Protein AF-A0A1X6NCF4-F1 (afdb_monomer_lite)

InterPro domains:
  IPR036375 Hemopexin-like domain superfamily [G3DSA:2.110.10.10] (1-206)
  IPR036375 Hemopexin-like domain superfamily [SSF50923] (6-138)

Structure (mmCIF, N/CA/C/O backbone):
data_AF-A0A1X6NCF4-F1
#
_entry.id   AF-A0A1X6NCF4-F1
#
loop_
_atom_site.group_PDB
_atom_site.id
_atom_site.type_symbol
_atom_site.label_atom_id
_atom_site.label_alt_id
_atom_site.label_comp_id
_atom_site.label_asym_id
_atom_site.label_entity_id
_atom_site.label_seq_id
_atom_site.pdbx_PDB_ins_code
_atom_site.Cartn_x
_atom_site.Cartn_y
_atom_site.Cartn_z
_atom_site.occupancy
_atom_site.B_iso_or_equiv
_atom_site.auth_seq_id
_atom_site.auth_comp_id
_atom_site.auth_asym_id
_atom_site.auth_atom_id
_atom_site.pdbx_PDB_model_num
ATOM 1 N N . ASN A 1 1 ? 11.170 27.710 -8.767 1.00 37.75 1 ASN A N 1
ATOM 2 C CA . ASN A 1 1 ? 9.858 27.687 -9.439 1.00 37.75 1 ASN A CA 1
ATOM 3 C C . ASN A 1 1 ? 9.809 26.417 -10.270 1.00 37.75 1 ASN A C 1
ATOM 5 O O . ASN A 1 1 ? 10.815 26.162 -10.917 1.00 37.75 1 ASN A O 1
ATOM 9 N N . THR A 1 2 ? 8.691 25.684 -10.181 1.00 34.25 2 THR A N 1
ATOM 10 C CA . THR A 1 2 ? 8.349 24.370 -10.780 1.00 34.25 2 THR A CA 1
ATOM 11 C C . THR A 1 2 ? 8.940 23.113 -10.117 1.00 34.25 2 THR A C 1
ATOM 13 O O . THR A 1 2 ? 9.718 22.388 -10.729 1.00 34.25 2 THR A O 1
ATOM 16 N N . THR A 1 3 ? 8.536 22.807 -8.879 1.00 43.19 3 THR A N 1
ATOM 17 C CA . THR A 1 3 ? 8.249 21.397 -8.545 1.00 43.19 3 THR A CA 1
ATOM 18 C C . THR A 1 3 ? 7.089 20.993 -9.448 1.00 43.19 3 THR A C 1
ATOM 20 O O . THR A 1 3 ? 6.099 21.720 -9.483 1.00 43.19 3 THR A O 1
ATOM 23 N N . SER A 1 4 ? 7.238 19.966 -10.281 1.00 48.47 4 SER A N 1
ATOM 24 C CA . SER A 1 4 ? 6.109 19.522 -11.095 1.00 48.47 4 SER A CA 1
ATOM 25 C C . SER A 1 4 ? 5.005 19.053 -10.149 1.00 48.47 4 SER A C 1
ATOM 27 O O . SER A 1 4 ? 5.267 18.281 -9.232 1.00 48.47 4 SER A O 1
ATOM 29 N N . ASP A 1 5 ? 3.780 19.535 -10.349 1.00 64.00 5 ASP A N 1
ATOM 30 C CA . ASP A 1 5 ? 2.595 19.111 -9.589 1.00 64.00 5 ASP A CA 1
ATOM 31 C C . ASP A 1 5 ? 2.133 17.703 -10.027 1.00 64.00 5 ASP A C 1
ATOM 33 O O . ASP A 1 5 ? 0.935 17.441 -10.118 1.00 64.00 5 ASP A O 1
ATOM 37 N N . SER A 1 6 ? 3.085 16.837 -10.394 1.00 71.88 6 SER A N 1
ATOM 38 C CA . SER A 1 6 ? 2.886 15.528 -11.007 1.00 71.88 6 SER A CA 1
ATOM 39 C C . SER A 1 6 ? 3.385 14.432 -10.072 1.00 71.88 6 SER A C 1
ATOM 41 O O . SER A 1 6 ? 4.578 14.387 -9.761 1.00 71.88 6 SER A O 1
ATOM 43 N N . GLU A 1 7 ? 2.507 13.520 -9.678 1.00 81.12 7 GLU A N 1
ATOM 44 C CA . GLU A 1 7 ? 2.877 12.329 -8.909 1.00 81.12 7 GLU A CA 1
ATOM 45 C C . GLU A 1 7 ? 2.435 11.072 -9.642 1.00 81.12 7 GLU A C 1
ATOM 47 O O . GLU A 1 7 ? 1.392 11.059 -10.298 1.00 81.12 7 GLU A O 1
ATOM 52 N N . GLN A 1 8 ? 3.236 10.016 -9.531 1.00 86.31 8 GLN A N 1
ATOM 53 C CA . GLN A 1 8 ? 2.937 8.730 -10.135 1.00 86.31 8 GLN A CA 1
ATOM 54 C C . GLN A 1 8 ? 2.468 7.743 -9.071 1.00 86.31 8 GLN A C 1
ATOM 56 O O . GLN A 1 8 ? 3.120 7.572 -8.045 1.00 86.31 8 GLN A O 1
ATOM 61 N N . VAL A 1 9 ? 1.345 7.080 -9.335 1.00 87.19 9 VAL A N 1
ATOM 62 C CA . VAL A 1 9 ? 0.701 6.153 -8.400 1.00 87.19 9 VAL A CA 1
ATOM 63 C C . VAL A 1 9 ? 0.510 4.799 -9.069 1.00 87.19 9 VAL A C 1
ATOM 65 O O . VAL A 1 9 ? -0.110 4.696 -10.132 1.00 87.19 9 VAL A O 1
ATOM 68 N N . TYR A 1 10 ? 1.031 3.747 -8.439 1.00 90.31 10 TYR A N 1
ATOM 69 C CA . TYR A 1 10 ? 0.743 2.374 -8.837 1.00 90.31 10 TYR A CA 1
ATOM 70 C C . TYR A 1 10 ? -0.608 1.941 -8.268 1.00 90.31 10 TYR A C 1
ATOM 72 O O . TYR A 1 10 ? -0.856 2.056 -7.071 1.00 90.31 10 TYR A O 1
ATOM 80 N N . VAL A 1 11 ? -1.470 1.413 -9.130 1.00 91.06 11 VAL A N 1
ATOM 81 C CA . VAL A 1 11 ? -2.814 0.950 -8.777 1.00 91.06 11 VAL A CA 1
ATOM 82 C C . VAL A 1 11 ? -2.905 -0.530 -9.111 1.00 91.06 11 VAL A C 1
ATOM 84 O O . VAL A 1 11 ? -2.737 -0.917 -10.269 1.00 91.06 11 VAL A O 1
ATOM 87 N N . PHE A 1 12 ? -3.184 -1.355 -8.105 1.00 91.19 12 PHE A N 1
ATOM 88 C CA . PHE A 1 12 ? -3.250 -2.810 -8.226 1.00 91.19 12 PHE A CA 1
ATOM 89 C C . PHE A 1 12 ? -4.697 -3.291 -8.145 1.00 91.19 12 PHE A C 1
ATOM 91 O O . PHE A 1 12 ? -5.492 -2.785 -7.356 1.00 91.19 12 PHE A O 1
ATOM 98 N N . LYS A 1 13 ? -5.055 -4.268 -8.983 1.00 90.62 13 LYS A N 1
ATOM 99 C CA . LYS A 1 13 ? -6.369 -4.914 -8.956 1.00 90.62 13 LYS A CA 1
ATOM 100 C C . LYS A 1 13 ? -6.287 -6.339 -9.482 1.00 90.62 13 LYS A C 1
ATOM 102 O O . LYS A 1 13 ? -5.949 -6.574 -10.645 1.00 90.62 13 LYS A O 1
ATOM 107 N N . GLY A 1 14 ? -6.665 -7.298 -8.639 1.00 91.62 14 GLY A N 1
ATOM 108 C CA . GLY A 1 14 ? -6.548 -8.714 -8.974 1.00 91.62 14 GLY A CA 1
ATOM 109 C C . GLY A 1 14 ? -5.097 -9.053 -9.313 1.00 91.62 14 GLY A C 1
ATOM 110 O O . GLY A 1 14 ? -4.200 -8.783 -8.524 1.00 91.62 14 GLY A O 1
ATOM 111 N N . THR A 1 15 ? -4.862 -9.621 -10.496 1.00 96.19 15 THR A N 1
ATOM 112 C CA . THR A 1 15 ? -3.514 -9.997 -10.952 1.00 96.19 15 THR A CA 1
ATOM 113 C C . THR A 1 15 ? -2.824 -8.927 -11.792 1.00 96.19 15 THR A C 1
ATOM 115 O O . THR A 1 15 ? -1.804 -9.209 -12.424 1.00 96.19 15 THR A O 1
ATOM 118 N N . GLN A 1 16 ? -3.401 -7.728 -11.875 1.00 96.56 16 GLN A N 1
ATOM 119 C CA . GLN A 1 16 ? -2.944 -6.668 -12.762 1.00 96.56 16 GLN A CA 1
ATOM 120 C C . GLN A 1 16 ? -2.638 -5.380 -12.007 1.00 96.56 16 GLN A C 1
ATOM 122 O O . GLN A 1 16 ? -3.110 -5.163 -10.892 1.00 96.56 16 GLN A O 1
ATOM 127 N N . TYR A 1 17 ? -1.871 -4.513 -12.656 1.00 95.06 17 TYR A N 1
ATOM 128 C CA . TYR A 1 17 ? -1.601 -3.171 -12.178 1.00 95.06 17 TYR A CA 1
ATOM 129 C C . TYR A 1 17 ? -1.521 -2.164 -13.328 1.00 95.06 17 TYR A C 1
ATOM 131 O O . TYR A 1 17 ? -1.293 -2.529 -14.488 1.00 95.06 17 TYR A O 1
ATOM 139 N N . ILE A 1 18 ? -1.709 -0.894 -12.988 1.00 95.56 18 ILE A N 1
ATOM 140 C CA . ILE A 1 18 ? -1.419 0.264 -13.835 1.00 95.56 18 ILE A CA 1
ATOM 141 C C . ILE A 1 18 ? -0.532 1.242 -13.064 1.00 95.56 18 ILE A C 1
ATOM 143 O O . ILE A 1 18 ? -0.480 1.214 -11.835 1.00 95.56 18 ILE A O 1
ATOM 147 N N . LEU A 1 19 ? 0.136 2.122 -13.797 1.00 93.12 19 LEU A N 1
ATOM 148 C CA . LEU A 1 19 ? 0.722 3.343 -13.271 1.00 93.12 19 LEU A CA 1
ATOM 149 C C . LEU A 1 19 ? -0.028 4.522 -13.867 1.00 93.12 19 LEU A C 1
ATOM 151 O O . LEU A 1 19 ? -0.141 4.628 -15.093 1.00 93.12 19 LEU A O 1
ATOM 155 N N . ILE A 1 20 ? -0.503 5.405 -13.004 1.00 91.81 20 ILE A N 1
ATOM 156 C CA . ILE A 1 20 ? -1.111 6.670 -13.403 1.00 91.81 20 ILE A CA 1
ATOM 157 C C . ILE A 1 20 ? -0.221 7.829 -12.981 1.00 91.81 20 ILE A C 1
ATOM 159 O O . ILE A 1 20 ? 0.520 7.720 -12.010 1.00 91.81 20 ILE A O 1
ATOM 163 N N . GLU A 1 21 ? -0.310 8.934 -13.703 1.00 89.38 21 GLU A N 1
ATOM 164 C CA . GLU A 1 21 ? 0.243 10.224 -13.306 1.00 89.38 21 GLU A CA 1
ATOM 165 C C . GLU A 1 21 ? -0.913 11.167 -12.996 1.00 89.38 21 GLU A C 1
ATOM 167 O O . GLU A 1 21 ? -1.834 11.302 -13.803 1.00 89.38 21 GLU A O 1
ATOM 172 N N . ILE A 1 22 ? -0.858 11.812 -11.834 1.00 84.19 22 ILE A N 1
ATOM 173 C CA . ILE A 1 22 ? -1.847 12.779 -11.368 1.00 84.19 22 ILE A CA 1
ATOM 174 C C . ILE A 1 22 ? -1.222 14.168 -11.445 1.00 84.19 22 ILE A C 1
ATOM 176 O O . ILE A 1 22 ? -0.263 14.451 -10.731 1.00 84.19 22 ILE A O 1
ATOM 180 N N . VAL A 1 23 ? -1.797 15.040 -12.277 1.00 82.00 23 VAL A N 1
ATOM 181 C CA . VAL A 1 23 ? -1.413 16.450 -12.424 1.00 82.00 23 VAL A CA 1
ATOM 182 C C . VAL A 1 23 ? -2.622 17.334 -12.165 1.00 82.00 23 VAL A C 1
ATOM 184 O O . VAL A 1 23 ? -3.603 17.274 -12.903 1.00 82.00 23 VAL A O 1
ATOM 187 N N . SER A 1 24 ? -2.567 18.171 -11.126 1.00 73.19 24 SER A N 1
ATOM 188 C CA . SER A 1 24 ? -3.590 19.196 -10.836 1.00 73.19 24 SER A CA 1
ATOM 189 C C . SER A 1 24 ? -5.052 18.703 -10.955 1.00 73.19 24 SER A C 1
ATOM 191 O O . SER A 1 24 ? -5.895 19.409 -11.509 1.00 73.19 24 SER A O 1
ATOM 193 N N . HIS A 1 25 ? -5.365 17.527 -10.389 1.00 70.69 25 HIS A N 1
ATOM 194 C CA . HIS A 1 25 ? -6.680 16.841 -10.414 1.00 70.69 25 HIS A CA 1
ATOM 195 C C . HIS A 1 25 ? -7.077 16.168 -11.739 1.00 70.69 25 HIS A C 1
ATOM 197 O O . HIS A 1 25 ? -8.224 15.754 -11.893 1.00 70.69 25 HIS A O 1
ATOM 203 N N . THR A 1 26 ? -6.152 16.042 -12.687 1.00 78.38 26 THR A N 1
ATOM 204 C CA . THR A 1 26 ? -6.315 15.198 -13.877 1.00 78.38 26 THR A CA 1
ATOM 205 C C . THR A 1 26 ? -5.384 14.002 -13.787 1.00 78.38 26 THR A C 1
ATOM 207 O O . THR A 1 26 ? -4.215 14.170 -13.445 1.00 78.38 26 THR A O 1
ATOM 210 N N . ASP A 1 27 ? -5.896 12.808 -14.072 1.00 86.06 27 ASP A N 1
ATOM 211 C CA . ASP A 1 27 ? -5.102 11.590 -14.157 1.00 86.06 27 ASP A CA 1
ATOM 212 C C . ASP A 1 27 ? -4.848 11.190 -15.616 1.00 86.06 27 ASP A C 1
ATOM 214 O O . ASP A 1 27 ? -5.638 11.462 -16.525 1.00 86.06 27 ASP A O 1
ATOM 218 N N . SER A 1 28 ? -3.710 10.544 -15.848 1.00 90.94 28 SER A N 1
ATOM 219 C CA . SER A 1 28 ? -3.388 9.928 -17.129 1.00 90.94 28 SER A CA 1
ATOM 220 C C . SER A 1 28 ? -2.708 8.580 -16.925 1.00 90.94 28 SER A C 1
ATOM 222 O O . SER A 1 28 ? -1.938 8.390 -15.986 1.00 90.94 28 SER A O 1
ATOM 224 N N . LEU A 1 29 ? -3.003 7.623 -17.806 1.00 94.50 29 LEU A N 1
ATOM 225 C CA . LEU A 1 29 ? -2.360 6.313 -17.794 1.00 94.50 29 LEU A CA 1
ATOM 226 C C . LEU A 1 29 ? -0.927 6.435 -18.328 1.00 94.50 29 LEU A C 1
ATOM 228 O O . LEU A 1 29 ? -0.727 6.732 -19.505 1.00 94.50 29 LEU A O 1
ATOM 232 N N . VAL A 1 30 ? 0.057 6.150 -17.477 1.00 94.75 30 VAL A N 1
ATOM 233 C CA . VAL A 1 30 ? 1.487 6.145 -17.829 1.00 94.75 30 VAL A CA 1
ATOM 234 C C . VAL A 1 30 ? 1.911 4.769 -18.329 1.00 94.75 30 VAL A C 1
ATOM 236 O O . VAL A 1 30 ? 2.646 4.649 -19.309 1.00 94.75 30 VAL A O 1
ATOM 239 N N . TYR A 1 31 ? 1.459 3.717 -17.647 1.00 95.69 31 TYR A N 1
ATOM 240 C CA . TYR A 1 31 ? 1.863 2.343 -17.921 1.00 95.69 31 TYR A CA 1
ATOM 241 C C . TYR A 1 31 ? 0.754 1.363 -17.532 1.00 95.69 31 TYR A C 1
ATOM 243 O O . TYR A 1 31 ? 0.030 1.590 -16.566 1.00 95.69 31 TYR A O 1
ATOM 251 N N . GLY A 1 32 ? 0.630 0.248 -18.251 1.00 94.56 32 GLY A N 1
ATOM 252 C CA . GLY A 1 32 ? -0.378 -0.775 -17.962 1.00 94.56 32 GLY A CA 1
ATOM 253 C C . GLY A 1 32 ? -1.591 -0.782 -18.905 1.00 94.56 32 GLY A C 1
ATOM 254 O O . GLY A 1 32 ? -1.614 -0.041 -19.888 1.00 94.56 32 GLY A O 1
ATOM 255 N N . PRO A 1 33 ? -2.594 -1.640 -18.635 1.00 96.19 33 PRO A N 1
ATOM 256 C CA . PRO A 1 33 ? -2.595 -2.672 -17.595 1.00 96.19 33 PRO A CA 1
ATOM 257 C C . PRO A 1 33 ? -1.600 -3.798 -17.897 1.00 96.19 33 PRO A C 1
ATOM 259 O O . PRO A 1 33 ? -1.468 -4.245 -19.039 1.00 96.19 33 PRO A O 1
ATOM 262 N N . LYS A 1 34 ? -0.894 -4.257 -16.864 1.00 97.06 34 LYS A N 1
ATOM 263 C CA . LYS A 1 34 ? 0.099 -5.337 -16.941 1.00 97.06 34 LYS A CA 1
ATOM 264 C C . LYS A 1 34 ? -0.118 -6.348 -15.837 1.00 97.06 34 LYS A C 1
ATOM 266 O O . LYS A 1 34 ? -0.665 -6.009 -14.792 1.00 97.06 34 LYS A O 1
ATOM 271 N N . THR A 1 35 ? 0.286 -7.591 -16.071 1.00 96.44 35 THR A N 1
ATOM 272 C CA . THR A 1 35 ? 0.253 -8.619 -15.031 1.00 96.44 35 THR A CA 1
ATOM 273 C C . THR A 1 35 ? 1.328 -8.311 -14.000 1.00 96.44 35 THR A C 1
ATOM 275 O O . THR A 1 35 ? 2.470 -8.056 -14.372 1.00 96.44 35 THR A O 1
ATOM 278 N N . ILE A 1 36 ? 0.995 -8.395 -12.711 1.00 95.62 36 ILE A N 1
ATOM 279 C CA . ILE A 1 36 ? 1.954 -8.148 -11.622 1.00 95.62 36 ILE A CA 1
ATOM 280 C C . ILE A 1 36 ? 3.182 -9.035 -11.793 1.00 95.62 36 ILE A C 1
ATOM 282 O O . ILE A 1 36 ? 4.309 -8.549 -11.805 1.00 95.62 36 ILE A O 1
ATOM 286 N N . VAL A 1 37 ? 2.957 -10.332 -12.013 1.00 95.69 37 VAL A N 1
ATOM 287 C CA . VAL A 1 37 ? 4.069 -11.263 -12.146 1.00 95.69 37 VAL A CA 1
ATOM 288 C C . VAL A 1 37 ? 4.941 -10.952 -13.350 1.00 95.69 37 VAL A C 1
ATOM 290 O O . VAL A 1 37 ? 6.087 -11.341 -13.294 1.00 95.69 37 VAL A O 1
ATOM 293 N N . ASP A 1 38 ? 4.492 -10.260 -14.400 1.00 95.12 38 ASP A N 1
ATOM 294 C CA . ASP A 1 38 ? 5.323 -10.003 -15.587 1.00 95.12 38 ASP A CA 1
ATOM 295 C C . ASP A 1 38 ? 6.418 -8.958 -15.320 1.00 95.12 38 ASP A C 1
ATOM 297 O O . ASP A 1 38 ? 7.543 -9.141 -15.787 1.00 95.12 38 ASP A O 1
ATOM 301 N N . ASP A 1 39 ? 6.119 -7.943 -14.508 1.00 95.62 39 ASP A N 1
ATOM 302 C CA . ASP A 1 39 ? 6.978 -6.762 -14.342 1.00 95.62 39 ASP A CA 1
ATOM 303 C C . ASP A 1 39 ? 7.602 -6.631 -12.942 1.00 95.62 39 ASP A C 1
ATOM 305 O O . ASP A 1 39 ? 8.618 -5.955 -12.803 1.00 95.62 39 ASP A O 1
ATOM 309 N N . TRP A 1 40 ? 7.035 -7.288 -11.923 1.00 96.38 40 TRP A N 1
ATOM 310 C CA . TRP A 1 40 ? 7.537 -7.268 -10.544 1.00 96.38 40 TRP A CA 1
ATOM 311 C C . TRP A 1 40 ? 8.258 -8.579 -10.230 1.00 96.38 40 TRP A C 1
ATOM 313 O O . TRP A 1 40 ? 7.645 -9.580 -9.836 1.00 96.38 40 TRP A O 1
ATOM 323 N N . VAL A 1 41 ? 9.570 -8.603 -10.460 1.00 96.62 41 VAL A N 1
ATOM 324 C CA . VAL A 1 41 ? 10.401 -9.808 -10.355 1.00 96.62 41 VAL A CA 1
ATOM 325 C C . VAL A 1 41 ? 10.484 -10.297 -8.912 1.00 96.62 41 VAL A C 1
ATOM 327 O O . VAL A 1 41 ? 10.378 -11.507 -8.687 1.00 96.62 41 VAL A O 1
ATOM 330 N N . SER A 1 42 ? 10.601 -9.389 -7.938 1.00 97.12 42 SER A N 1
ATOM 331 C CA . SER A 1 42 ? 10.610 -9.741 -6.514 1.00 97.12 42 SER A CA 1
ATOM 332 C C . SER A 1 42 ? 9.284 -10.383 -6.092 1.00 97.12 42 SER A C 1
ATOM 334 O O . SER A 1 42 ? 9.286 -11.447 -5.472 1.00 97.12 42 SER A O 1
ATOM 336 N N . LEU A 1 43 ? 8.150 -9.819 -6.524 1.00 97.25 43 LEU A N 1
ATOM 337 C CA . LEU A 1 43 ? 6.813 -10.335 -6.213 1.00 97.25 43 LEU A CA 1
ATOM 338 C C . LEU A 1 43 ? 6.551 -11.689 -6.885 1.00 97.25 43 LEU A C 1
ATOM 340 O O . LEU A 1 43 ? 6.037 -12.612 -6.248 1.00 97.25 43 LEU A O 1
ATOM 344 N N . ARG A 1 44 ? 6.972 -11.858 -8.147 1.00 96.94 44 ARG A N 1
ATOM 345 C CA . ARG A 1 44 ? 6.932 -13.160 -8.833 1.00 96.94 44 ARG A CA 1
ATOM 346 C C . ARG A 1 44 ? 7.729 -14.207 -8.060 1.00 96.94 44 ARG A C 1
ATOM 348 O O . ARG A 1 44 ? 7.255 -15.333 -7.917 1.00 96.94 44 ARG A O 1
ATOM 355 N N . HIS A 1 45 ? 8.928 -13.855 -7.593 1.00 96.50 45 HIS A N 1
ATOM 356 C CA . HIS A 1 45 ? 9.824 -14.778 -6.899 1.00 96.50 45 HIS A CA 1
ATOM 357 C C . HIS A 1 45 ? 9.190 -15.357 -5.629 1.00 96.50 45 HIS A C 1
ATOM 359 O O . HIS A 1 45 ? 9.306 -16.555 -5.381 1.00 96.50 45 HIS A O 1
ATOM 365 N N . VAL A 1 46 ? 8.464 -14.528 -4.878 1.00 97.06 46 VAL A N 1
ATOM 366 C CA . VAL A 1 46 ? 7.766 -14.939 -3.649 1.00 97.06 46 VAL A CA 1
ATOM 367 C C . VAL A 1 46 ? 6.356 -15.491 -3.899 1.00 97.06 46 VAL A C 1
ATOM 369 O O . VAL A 1 46 ? 5.645 -15.840 -2.960 1.00 97.06 46 VAL A O 1
ATOM 372 N N . GLY A 1 47 ? 5.931 -15.588 -5.163 1.00 96.69 47 GLY A N 1
ATOM 373 C CA . GLY A 1 47 ? 4.627 -16.133 -5.547 1.00 96.69 47 GLY A CA 1
ATOM 374 C C . GLY A 1 47 ? 3.445 -15.184 -5.331 1.00 96.69 47 GLY A C 1
ATOM 375 O O . GLY A 1 47 ? 2.295 -15.631 -5.328 1.00 96.69 47 GLY A O 1
ATOM 376 N N . PHE A 1 48 ? 3.691 -13.883 -5.170 1.00 96.31 48 PHE A N 1
ATOM 377 C CA . PHE A 1 48 ? 2.639 -12.880 -5.027 1.00 96.31 48 PHE A CA 1
ATOM 378 C C . PHE A 1 48 ? 2.011 -12.607 -6.396 1.00 96.31 48 PHE A C 1
ATOM 380 O O . PHE A 1 48 ? 2.575 -11.933 -7.256 1.00 96.31 48 PHE A O 1
ATOM 387 N N . THR A 1 49 ? 0.821 -13.167 -6.613 1.00 95.81 49 THR A N 1
ATOM 388 C CA . THR A 1 49 ? 0.038 -12.970 -7.845 1.00 95.81 49 THR A CA 1
ATOM 389 C C . THR A 1 49 ? -0.993 -11.857 -7.728 1.00 95.81 49 THR A C 1
ATOM 391 O O . THR A 1 49 ? -1.517 -11.414 -8.743 1.00 95.81 49 THR A O 1
ATOM 394 N N . THR A 1 50 ? -1.328 -11.465 -6.501 1.00 94.44 50 THR A N 1
ATOM 395 C CA . THR A 1 50 ? -2.271 -10.401 -6.149 1.00 94.44 50 THR A CA 1
ATOM 396 C C . THR A 1 50 ? -1.666 -9.593 -5.012 1.00 94.44 50 THR A C 1
ATOM 398 O O . THR A 1 50 ? -0.888 -10.134 -4.223 1.00 94.44 50 THR A O 1
ATOM 401 N N . ILE A 1 51 ? -2.025 -8.320 -4.929 1.00 93.00 51 ILE A N 1
ATOM 402 C CA . ILE A 1 51 ? -1.657 -7.446 -3.818 1.00 93.00 51 ILE A CA 1
ATOM 403 C C . ILE A 1 51 ? -2.953 -7.013 -3.157 1.00 93.00 51 ILE A C 1
ATOM 405 O O . ILE A 1 51 ? -3.859 -6.556 -3.855 1.00 93.00 51 ILE A O 1
ATOM 409 N N . ASP A 1 52 ? -3.021 -7.193 -1.844 1.00 89.81 52 ASP A N 1
ATOM 410 C CA . ASP A 1 52 ? -4.177 -6.785 -1.053 1.00 89.81 52 ASP A CA 1
ATOM 411 C C . ASP A 1 52 ? -3.973 -5.354 -0.564 1.00 89.81 52 ASP A C 1
ATOM 413 O O . ASP A 1 52 ? -4.859 -4.528 -0.711 1.00 89.81 52 ASP A O 1
ATOM 417 N N . SER A 1 53 ? -2.766 -5.025 -0.090 1.00 89.44 53 SER A N 1
ATOM 418 C CA . SER A 1 53 ? -2.441 -3.660 0.311 1.00 89.44 53 SER A CA 1
ATOM 419 C C . SER A 1 53 ? -0.949 -3.337 0.219 1.00 89.44 53 SER A C 1
ATOM 421 O O . SER A 1 53 ? -0.099 -4.229 0.154 1.00 89.44 53 SER A O 1
ATOM 423 N N . ILE A 1 54 ? -0.634 -2.041 0.225 1.00 91.12 54 ILE A N 1
ATOM 424 C CA . ILE A 1 54 ? 0.720 -1.489 0.190 1.00 91.12 54 ILE A CA 1
ATOM 425 C C . ILE A 1 54 ? 0.853 -0.389 1.244 1.00 91.12 54 ILE A C 1
ATOM 427 O O . ILE A 1 54 ? 0.041 0.536 1.290 1.00 91.12 54 ILE A O 1
ATOM 431 N N . LEU A 1 55 ? 1.905 -0.459 2.062 1.00 90.56 55 LEU A N 1
ATOM 432 C CA . LEU A 1 55 ? 2.260 0.573 3.035 1.00 90.56 55 LEU A CA 1
ATOM 433 C C . LEU A 1 55 ? 3.650 1.138 2.696 1.00 90.56 55 LEU A C 1
ATOM 435 O O . LEU A 1 55 ? 4.635 0.390 2.734 1.00 90.56 55 LEU A O 1
ATOM 439 N N . PRO A 1 56 ? 3.777 2.434 2.358 1.00 90.94 56 PRO A N 1
ATOM 440 C CA . PRO A 1 56 ? 5.078 3.060 2.135 1.00 90.94 56 PRO A CA 1
ATOM 441 C C . PRO A 1 56 ? 5.978 2.958 3.366 1.00 90.94 56 PRO A C 1
ATOM 443 O O . PRO A 1 56 ? 5.516 3.089 4.502 1.00 90.94 56 PRO A O 1
ATOM 446 N N . HIS A 1 57 ? 7.276 2.748 3.150 1.00 92.19 57 HIS A N 1
ATOM 447 C CA . HIS A 1 57 ? 8.229 2.748 4.249 1.00 92.19 57 HIS A CA 1
ATOM 448 C C . HIS A 1 57 ? 8.389 4.176 4.799 1.00 92.19 57 HIS A C 1
ATOM 450 O O . HIS A 1 57 ? 8.678 5.101 4.034 1.00 92.19 57 HIS A O 1
ATOM 456 N N . PRO A 1 58 ? 8.258 4.392 6.119 1.00 90.38 58 PRO A N 1
ATOM 457 C CA . PRO A 1 58 ? 8.100 5.737 6.673 1.00 90.38 58 PRO A CA 1
ATOM 458 C C . PRO A 1 58 ? 9.344 6.629 6.554 1.00 90.38 58 PRO A C 1
ATOM 460 O O . PRO A 1 58 ? 9.241 7.852 6.604 1.00 90.38 58 PRO A O 1
ATOM 463 N N . THR A 1 59 ? 10.530 6.035 6.403 1.00 90.00 59 THR A N 1
ATOM 464 C CA . THR A 1 59 ? 11.808 6.767 6.298 1.00 90.00 59 THR A CA 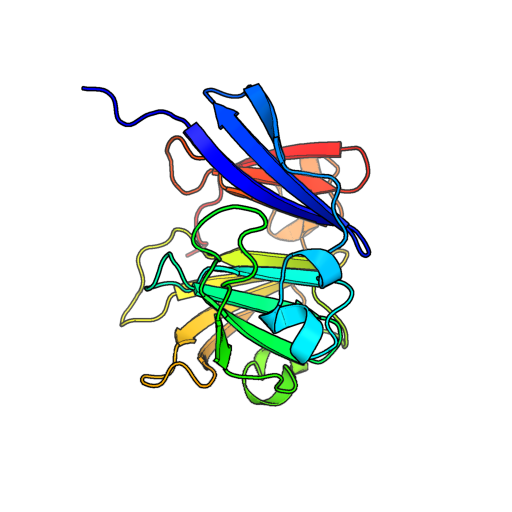1
ATOM 465 C C . THR A 1 59 ? 12.543 6.552 4.979 1.00 90.00 59 THR A C 1
ATOM 467 O O . THR A 1 59 ? 13.568 7.191 4.747 1.00 90.00 59 THR A O 1
ATOM 470 N N . ASN A 1 60 ? 12.051 5.663 4.110 1.00 90.75 60 ASN A N 1
ATOM 471 C CA . ASN A 1 60 ? 12.723 5.320 2.859 1.00 90.75 60 ASN A CA 1
ATOM 472 C C . ASN A 1 60 ?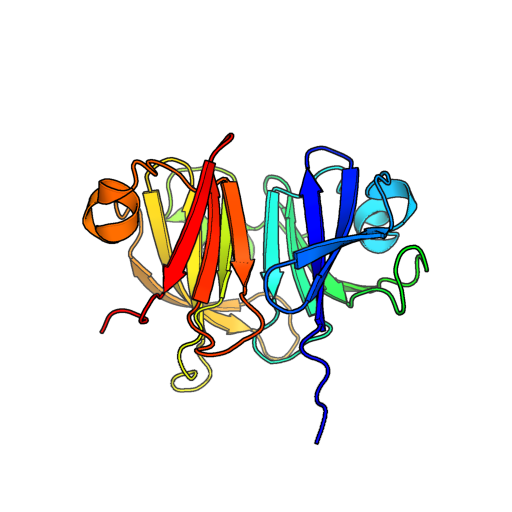 11.707 5.301 1.720 1.00 90.75 60 ASN A C 1
ATOM 474 O O . ASN A 1 60 ? 11.007 4.319 1.517 1.00 90.75 60 ASN A O 1
ATOM 478 N N . ILE A 1 61 ? 11.667 6.388 0.956 1.00 87.38 61 ILE A N 1
ATOM 479 C CA . ILE A 1 61 ? 10.675 6.599 -0.104 1.00 87.38 61 ILE A CA 1
ATOM 480 C C . ILE A 1 61 ? 10.725 5.548 -1.223 1.00 87.38 61 ILE A C 1
ATOM 482 O O . ILE A 1 61 ? 9.729 5.330 -1.902 1.00 87.38 61 ILE A O 1
ATOM 486 N N . ASN A 1 62 ? 11.860 4.866 -1.400 1.00 91.25 62 ASN A N 1
ATOM 487 C CA . ASN A 1 62 ? 11.998 3.835 -2.424 1.00 91.25 62 ASN A CA 1
ATOM 488 C C . ASN A 1 62 ? 11.511 2.468 -1.946 1.00 91.25 62 ASN A C 1
ATOM 490 O O . ASN A 1 62 ? 11.505 1.533 -2.741 1.00 91.25 62 ASN A O 1
ATOM 494 N N . ARG A 1 63 ? 11.131 2.322 -0.671 1.00 94.38 63 ARG A N 1
ATOM 495 C CA . ARG A 1 63 ? 10.730 1.041 -0.095 1.00 94.38 63 ARG A CA 1
ATOM 496 C C . ARG A 1 63 ? 9.270 1.022 0.295 1.00 94.38 63 ARG A C 1
ATOM 498 O O . ARG A 1 63 ? 8.699 2.026 0.719 1.00 94.38 63 ARG A O 1
ATOM 505 N N . THR A 1 64 ? 8.673 -0.156 0.197 1.00 94.31 64 THR A N 1
ATOM 506 C CA . THR A 1 64 ? 7.287 -0.349 0.602 1.00 94.31 64 THR A CA 1
ATOM 507 C C . THR A 1 64 ? 7.023 -1.772 1.062 1.00 94.31 64 THR A C 1
ATOM 509 O O . THR A 1 64 ? 7.563 -2.735 0.513 1.00 94.31 64 THR A O 1
ATOM 512 N N . TYR A 1 65 ? 6.184 -1.891 2.085 1.00 95.25 65 TYR A N 1
ATOM 513 C CA . TYR A 1 65 ? 5.621 -3.160 2.504 1.00 95.25 65 TYR A CA 1
ATOM 514 C C . TYR A 1 65 ? 4.472 -3.524 1.567 1.00 95.25 65 TYR A C 1
ATOM 516 O O . TYR A 1 65 ? 3.560 -2.723 1.366 1.00 95.25 65 TYR A O 1
ATOM 524 N N . VAL A 1 66 ? 4.514 -4.726 1.007 1.00 95.19 66 VAL A N 1
ATOM 525 C CA . VAL A 1 66 ? 3.479 -5.272 0.126 1.00 95.19 66 VAL A CA 1
ATOM 526 C C . VAL A 1 66 ? 2.850 -6.465 0.824 1.00 95.19 66 VAL A C 1
ATOM 528 O O . VAL A 1 66 ? 3.556 -7.401 1.197 1.00 95.19 66 VAL A O 1
ATOM 531 N N . PHE A 1 67 ? 1.530 -6.444 0.976 1.00 93.19 67 PHE A N 1
ATOM 532 C CA . PHE A 1 67 ? 0.759 -7.479 1.657 1.00 93.19 67 PHE A CA 1
ATOM 533 C C . PHE A 1 67 ? -0.017 -8.324 0.641 1.00 93.19 67 PHE A C 1
ATOM 535 O O . PHE A 1 67 ? -0.641 -7.797 -0.285 1.00 93.19 67 PHE A O 1
ATOM 542 N N . SER A 1 68 ? 0.029 -9.645 0.814 1.00 93.12 68 SER A N 1
ATOM 543 C CA . SER A 1 68 ? -0.719 -10.614 0.012 1.00 93.12 68 SER A CA 1
ATOM 544 C C . SER A 1 68 ? -1.102 -11.822 0.862 1.00 93.12 68 SER A C 1
ATOM 546 O O . SER A 1 68 ? -0.258 -12.602 1.317 1.00 93.12 68 SER A O 1
ATOM 548 N N . ARG A 1 69 ? -2.403 -12.023 1.054 1.00 89.56 69 ARG A N 1
ATOM 549 C CA . ARG A 1 69 ? -2.977 -13.039 1.935 1.00 89.56 69 ARG A CA 1
ATOM 550 C C . ARG A 1 69 ? -2.405 -12.919 3.351 1.00 89.56 69 ARG A C 1
ATOM 552 O O . ARG A 1 69 ? -2.553 -11.904 4.013 1.00 89.56 69 ARG A O 1
ATOM 559 N N . GLN A 1 70 ? -1.774 -13.980 3.835 1.00 90.69 70 GLN A N 1
ATOM 560 C CA . GLN A 1 70 ? -1.199 -14.044 5.180 1.00 90.69 70 GLN A CA 1
ATOM 561 C C . GLN A 1 70 ? 0.279 -13.645 5.208 1.00 90.69 70 GLN A C 1
ATOM 563 O O . GLN A 1 70 ? 0.928 -13.840 6.228 1.00 90.69 70 GLN A O 1
ATOM 568 N N . HIS A 1 71 ? 0.821 -13.148 4.094 1.00 93.75 71 HIS A N 1
ATOM 569 C CA . HIS A 1 71 ? 2.236 -12.838 3.966 1.00 93.75 71 HIS A CA 1
ATOM 570 C C . HIS A 1 71 ? 2.443 -11.379 3.598 1.00 93.75 71 HIS A C 1
ATOM 572 O O . HIS A 1 71 ? 1.593 -10.735 2.976 1.00 93.75 71 HIS A O 1
ATOM 578 N N . TYR A 1 72 ? 3.633 -10.889 3.912 1.00 95.31 72 TYR A N 1
ATOM 579 C CA . TYR A 1 72 ? 4.109 -9.618 3.408 1.00 95.31 72 TYR A CA 1
ATOM 580 C C . TYR A 1 72 ? 5.571 -9.714 2.969 1.00 95.31 72 TYR A C 1
ATOM 582 O O . TYR A 1 72 ? 6.297 -10.645 3.326 1.00 95.31 72 TYR A O 1
ATOM 590 N N . VAL A 1 73 ? 5.988 -8.737 2.175 1.00 97.50 73 VAL A N 1
ATOM 591 C CA . VAL A 1 73 ? 7.387 -8.489 1.823 1.00 97.50 73 VAL A CA 1
ATOM 592 C C . VAL A 1 73 ? 7.691 -7.007 1.978 1.00 97.50 73 VAL A C 1
ATOM 594 O O . VAL A 1 73 ? 6.796 -6.173 1.857 1.00 97.50 73 VAL A O 1
ATOM 597 N N . LEU A 1 74 ? 8.957 -6.674 2.199 1.00 97.75 74 LEU A N 1
ATOM 598 C CA . LEU A 1 74 ? 9.480 -5.333 1.963 1.00 97.75 74 LEU A CA 1
ATOM 599 C C . LEU A 1 74 ? 10.243 -5.362 0.644 1.00 97.75 74 LEU A C 1
ATOM 601 O O . LEU A 1 74 ? 11.152 -6.179 0.474 1.00 97.75 74 LEU A O 1
ATOM 605 N N . ILE A 1 75 ? 9.889 -4.469 -0.272 1.00 97.44 75 ILE A N 1
ATOM 606 C CA . ILE A 1 75 ? 10.575 -4.337 -1.558 1.00 97.44 75 ILE A CA 1
ATOM 607 C C . ILE A 1 75 ? 11.115 -2.927 -1.747 1.00 97.44 75 ILE A C 1
ATOM 609 O O . ILE A 1 75 ? 10.630 -1.981 -1.127 1.00 97.44 75 ILE A O 1
ATOM 613 N N . GLU A 1 76 ? 12.097 -2.796 -2.630 1.00 96.06 76 GLU A N 1
ATOM 614 C CA . GLU A 1 76 ? 12.502 -1.530 -3.232 1.00 96.06 76 GLU A CA 1
ATOM 615 C C . GLU A 1 76 ? 11.879 -1.408 -4.631 1.00 96.06 76 GLU A C 1
ATOM 617 O O . GLU A 1 76 ? 11.873 -2.382 -5.391 1.00 96.06 76 GLU A O 1
ATOM 622 N N . PHE A 1 77 ? 11.328 -0.234 -4.957 1.00 92.12 77 PHE A N 1
ATOM 623 C CA . PHE A 1 77 ? 10.668 0.032 -6.237 1.00 92.12 77 PHE A CA 1
ATOM 624 C C . PHE A 1 77 ? 11.627 -0.133 -7.427 1.00 92.12 77 PHE A C 1
ATOM 626 O O . PHE A 1 77 ? 12.818 0.162 -7.303 1.00 92.12 77 PHE A O 1
ATOM 633 N N . PRO A 1 78 ? 11.112 -0.546 -8.601 1.00 92.94 78 PRO A N 1
ATOM 634 C CA . PRO A 1 78 ? 11.918 -0.623 -9.809 1.00 92.94 78 PRO A CA 1
ATOM 635 C C . PRO A 1 78 ? 12.358 0.774 -10.266 1.00 92.94 78 PRO A C 1
ATOM 637 O O . PRO A 1 78 ? 11.654 1.765 -10.043 1.00 92.94 78 PRO A O 1
ATOM 640 N N . SER A 1 79 ? 13.483 0.855 -10.983 1.00 91.50 79 SER A N 1
ATOM 641 C CA . SER A 1 79 ? 14.045 2.131 -11.462 1.00 91.50 79 SER A CA 1
ATOM 642 C C . SER A 1 79 ? 13.091 2.893 -12.390 1.00 91.50 79 SER A C 1
ATOM 644 O O . SER A 1 79 ? 13.142 4.119 -12.478 1.00 91.50 79 SER A O 1
ATOM 646 N N . TYR A 1 80 ? 12.247 2.163 -13.122 1.00 91.31 80 TYR A N 1
ATOM 647 C CA . TYR A 1 80 ? 11.137 2.679 -13.918 1.00 91.31 80 TYR A CA 1
ATOM 648 C C . TYR A 1 80 ? 10.096 1.565 -14.149 1.00 91.31 80 TYR A C 1
ATOM 650 O O . TYR A 1 80 ? 10.388 0.383 -13.943 1.00 91.31 80 TYR A O 1
ATOM 658 N N . PRO A 1 81 ? 8.874 1.895 -14.599 1.00 88.94 81 PRO A N 1
ATOM 659 C CA . PRO A 1 81 ? 7.800 0.914 -14.748 1.00 88.94 81 PRO A CA 1
ATOM 660 C C . PRO A 1 81 ? 8.158 -0.168 -15.775 1.00 88.94 81 PRO A C 1
ATOM 662 O O . PRO A 1 81 ? 8.488 0.142 -16.921 1.00 88.94 81 PRO A O 1
ATOM 665 N N . GLY A 1 82 ? 8.082 -1.438 -15.372 1.00 90.25 82 GLY A N 1
ATOM 666 C CA . GLY A 1 82 ? 8.423 -2.576 -16.234 1.00 90.25 82 GLY A CA 1
ATOM 667 C C . GLY A 1 82 ? 9.923 -2.850 -16.386 1.00 90.25 82 GLY A C 1
ATOM 668 O O . GLY A 1 82 ? 10.303 -3.645 -17.242 1.00 90.25 82 GLY A O 1
ATOM 669 N N . ALA A 1 83 ? 10.786 -2.208 -15.588 1.00 93.75 83 ALA A N 1
ATOM 670 C CA . ALA A 1 83 ? 12.225 -2.479 -15.599 1.00 93.75 83 ALA A CA 1
ATOM 671 C C . ALA A 1 83 ? 12.573 -3.900 -15.113 1.00 93.75 83 ALA A C 1
ATOM 673 O O . ALA A 1 83 ? 13.577 -4.463 -15.550 1.00 93.75 83 ALA A O 1
ATOM 674 N N . GLY A 1 84 ? 11.743 -4.484 -14.237 1.00 93.69 84 GLY A N 1
ATOM 675 C CA . GLY A 1 84 ? 11.984 -5.801 -13.643 1.00 93.69 84 GLY A CA 1
ATOM 676 C C . GLY A 1 84 ? 13.234 -5.852 -12.759 1.00 93.69 84 GLY A C 1
ATOM 677 O O . GLY A 1 84 ? 13.860 -6.904 -12.642 1.00 93.69 84 GLY A O 1
ATOM 678 N N . ASP A 1 85 ? 13.633 -4.709 -12.201 1.00 95.88 85 ASP A N 1
ATOM 679 C CA . ASP A 1 85 ? 14.784 -4.543 -11.312 1.00 95.88 85 ASP A CA 1
ATOM 680 C C . ASP A 1 85 ? 14.375 -4.205 -9.867 1.00 95.88 85 ASP A C 1
ATOM 682 O O . ASP A 1 85 ? 15.208 -3.765 -9.076 1.00 95.88 85 ASP A O 1
ATOM 686 N N . ASP A 1 86 ? 13.107 -4.438 -9.517 1.00 96.50 86 ASP A N 1
ATOM 687 C CA . ASP A 1 86 ? 12.609 -4.350 -8.149 1.00 96.50 86 ASP A CA 1
ATOM 688 C C . ASP A 1 86 ? 13.330 -5.354 -7.235 1.00 96.50 86 ASP A C 1
ATOM 690 O O . ASP A 1 86 ? 13.604 -6.501 -7.608 1.00 96.50 86 ASP A O 1
ATOM 694 N N . VAL A 1 87 ? 13.648 -4.920 -6.016 1.00 97.25 87 VAL A N 1
ATOM 695 C CA . VAL A 1 87 ? 14.500 -5.682 -5.093 1.00 97.25 87 VAL A CA 1
ATOM 696 C C . VAL A 1 87 ? 13.677 -6.195 -3.925 1.00 97.25 87 VAL A C 1
ATOM 698 O O . VAL A 1 87 ? 13.025 -5.417 -3.237 1.00 97.25 87 VAL A O 1
ATOM 701 N N . LEU A 1 88 ? 13.765 -7.497 -3.646 1.00 97.62 88 LEU A N 1
ATOM 702 C CA . LEU A 1 88 ? 13.27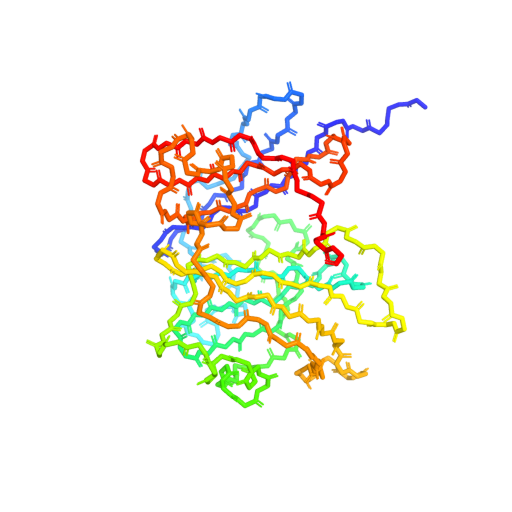6 -8.066 -2.391 1.00 97.62 88 LEU A CA 1
ATOM 703 C C . LEU A 1 88 ? 14.239 -7.682 -1.260 1.00 97.62 88 LEU A C 1
ATOM 705 O O . LEU A 1 88 ? 15.376 -8.153 -1.233 1.00 97.62 88 LEU A O 1
ATOM 709 N N . VAL A 1 89 ? 13.792 -6.823 -0.345 1.00 97.38 89 VAL A N 1
ATOM 710 C CA . VAL A 1 89 ? 14.579 -6.379 0.816 1.00 97.38 89 VAL A CA 1
ATOM 711 C C . VAL A 1 89 ? 14.393 -7.346 1.983 1.00 97.38 89 VAL A C 1
ATOM 713 O O . VAL A 1 89 ? 15.373 -7.741 2.611 1.00 97.38 89 VAL A O 1
ATOM 716 N N . TYR A 1 90 ? 13.149 -7.749 2.254 1.00 97.62 90 TYR A N 1
ATOM 717 C CA . TYR A 1 90 ? 12.803 -8.678 3.330 1.00 97.62 90 TYR A CA 1
ATOM 718 C C . TYR A 1 90 ? 11.538 -9.487 3.001 1.00 97.62 90 TYR A C 1
ATOM 720 O O . TYR A 1 90 ? 10.675 -9.023 2.250 1.00 97.62 90 TYR A O 1
ATOM 728 N N . GLY A 1 91 ? 11.419 -10.679 3.588 1.00 96.25 91 GLY A N 1
ATOM 729 C CA . GLY A 1 91 ? 10.313 -11.615 3.382 1.00 96.25 91 GLY A CA 1
ATOM 730 C C . GLY A 1 91 ? 10.564 -12.654 2.270 1.00 96.25 91 GLY A C 1
ATOM 731 O O . GLY A 1 91 ? 11.681 -12.757 1.757 1.00 96.25 91 GLY A O 1
ATOM 732 N N . PRO A 1 92 ? 9.542 -13.446 1.890 1.00 96.75 92 PRO A N 1
ATOM 733 C CA . PRO A 1 92 ? 8.174 -13.383 2.395 1.00 96.75 92 PRO A CA 1
ATOM 734 C C . PRO A 1 92 ? 8.100 -13.924 3.819 1.00 96.75 92 PRO A C 1
ATOM 736 O O . PRO A 1 92 ? 8.623 -14.999 4.093 1.00 96.75 92 PRO A O 1
ATOM 739 N N . GLU A 1 93 ? 7.431 -13.187 4.696 1.00 95.81 93 GLU A N 1
ATOM 740 C CA . GLU A 1 93 ? 7.200 -13.601 6.080 1.00 95.81 93 GLU A CA 1
ATOM 741 C C . GLU A 1 93 ? 5.699 -13.608 6.363 1.00 95.81 93 GLU A C 1
ATOM 743 O O . GLU A 1 93 ? 4.941 -12.861 5.726 1.00 95.81 93 GLU A O 1
ATOM 748 N N . GLU A 1 94 ? 5.247 -14.464 7.284 1.00 92.25 94 GLU A N 1
ATOM 749 C CA . GLU A 1 94 ? 3.850 -14.403 7.706 1.00 92.25 94 GLU A CA 1
ATOM 750 C C . GLU A 1 94 ? 3.604 -13.079 8.432 1.00 92.25 94 GLU A C 1
ATOM 752 O O . GLU A 1 94 ? 4.302 -12.713 9.379 1.00 92.25 94 GLU A O 1
ATOM 757 N N . THR A 1 95 ? 2.566 -12.360 8.011 1.00 90.56 95 THR A N 1
ATOM 758 C CA . THR A 1 95 ? 2.231 -11.037 8.544 1.00 90.56 95 THR A CA 1
ATOM 759 C C . THR A 1 95 ? 2.068 -11.065 10.062 1.00 90.56 95 THR A C 1
ATOM 761 O O . THR A 1 95 ? 2.448 -10.116 10.734 1.00 90.56 95 THR A O 1
ATOM 764 N N . VAL A 1 96 ? 1.577 -12.169 10.624 1.00 87.94 96 VAL A N 1
ATOM 765 C CA . VAL A 1 96 ? 1.338 -12.308 12.065 1.00 87.94 96 VAL A CA 1
ATOM 766 C C . VAL A 1 96 ? 2.606 -12.303 12.923 1.00 87.94 96 VAL A C 1
ATOM 768 O O . VAL A 1 96 ? 2.488 -12.033 14.120 1.00 87.94 96 VAL A O 1
ATOM 771 N N . PHE A 1 97 ? 3.783 -12.604 12.362 1.00 89.94 97 PHE A N 1
ATOM 772 C CA . PHE A 1 97 ? 5.035 -12.620 13.125 1.00 89.94 97 PHE A CA 1
ATOM 773 C C . PHE A 1 97 ? 5.601 -11.218 13.322 1.00 89.94 97 PHE A C 1
ATOM 775 O O . PHE A 1 97 ? 5.930 -10.850 14.449 1.00 89.94 97 PHE A O 1
ATOM 782 N N . ASP A 1 98 ? 5.636 -10.425 12.256 1.00 91.69 98 ASP A N 1
ATOM 783 C CA . ASP A 1 98 ? 6.241 -9.092 12.293 1.00 91.69 98 ASP A CA 1
ATOM 784 C C . ASP A 1 98 ? 5.232 -7.963 12.454 1.00 91.69 98 ASP A C 1
ATOM 786 O O . ASP A 1 98 ? 5.585 -6.878 12.909 1.00 91.69 98 ASP A O 1
ATOM 790 N N . TRP A 1 99 ? 3.966 -8.222 12.131 1.00 89.75 99 TRP A N 1
ATOM 791 C CA . TRP A 1 99 ? 2.841 -7.322 12.353 1.00 89.75 99 TRP A CA 1
ATOM 792 C C . TRP A 1 99 ? 1.860 -7.985 13.325 1.00 89.75 99 TRP A C 1
ATOM 794 O O . TRP A 1 99 ? 0.729 -8.302 12.952 1.00 89.75 99 TRP A O 1
ATOM 804 N N . PRO A 1 100 ? 2.251 -8.214 14.591 1.00 82.50 100 PRO A N 1
ATOM 805 C CA . PRO A 1 100 ? 1.395 -8.866 15.587 1.00 82.50 100 PRO A CA 1
ATOM 806 C C . PRO A 1 100 ? 0.061 -8.140 15.806 1.00 82.50 100 PRO A C 1
ATOM 808 O O . PRO A 1 100 ? -0.929 -8.791 16.130 1.00 82.50 100 PRO A O 1
ATOM 811 N N . ILE A 1 101 ? -0.012 -6.834 15.515 1.00 81.88 101 ILE A N 1
ATOM 812 C CA . ILE A 1 101 ? -1.267 -6.069 15.498 1.00 81.88 101 ILE A CA 1
ATOM 813 C C . ILE A 1 101 ? -2.350 -6.703 14.608 1.00 81.88 101 ILE A C 1
ATOM 815 O O . ILE A 1 101 ? -3.547 -6.588 14.862 1.00 81.88 101 ILE A O 1
ATOM 819 N N . THR A 1 102 ? -1.936 -7.448 13.586 1.00 79.12 102 THR A N 1
ATOM 820 C CA . THR A 1 102 ? -2.849 -8.137 12.673 1.00 79.12 102 THR A CA 1
ATOM 821 C C . THR A 1 102 ? -3.545 -9.347 13.281 1.00 79.12 102 THR A C 1
ATOM 823 O O . THR A 1 102 ? -4.566 -9.788 12.761 1.00 79.12 102 THR A O 1
ATOM 826 N N . GLN A 1 103 ? -3.053 -9.845 14.421 1.00 75.25 103 GLN A N 1
ATOM 827 C CA . GLN A 1 103 ? -3.738 -10.858 15.225 1.00 75.25 103 GLN A CA 1
ATOM 828 C C . GLN A 1 103 ? -4.834 -10.258 16.116 1.00 75.25 103 GLN A C 1
ATOM 830 O O . GLN A 1 103 ? -5.746 -10.971 16.530 1.00 75.25 103 GLN A O 1
ATOM 835 N N . GLU A 1 104 ? -4.734 -8.966 16.438 1.00 68.31 104 GLU A N 1
ATOM 836 C CA . GLU A 1 104 ? -5.679 -8.266 17.317 1.00 68.31 104 GLU A CA 1
ATOM 837 C C . GLU A 1 104 ? -6.899 -7.719 16.552 1.00 68.31 104 GLU A C 1
ATOM 839 O O . GLU A 1 104 ? -7.906 -7.360 17.161 1.00 68.31 104 GLU A O 1
ATOM 844 N N . SER A 1 105 ? -6.821 -7.678 15.221 1.00 64.38 105 SER A N 1
ATOM 845 C CA . SER A 1 105 ? -7.915 -7.342 14.305 1.00 64.38 105 SER A CA 1
ATOM 846 C C . SER A 1 105 ? -8.640 -8.627 13.864 1.00 64.38 105 SER A C 1
ATOM 848 O O . SER A 1 105 ? -7.994 -9.677 13.769 1.00 64.38 105 SER A O 1
ATOM 850 N N . PRO A 1 106 ? -9.964 -8.623 13.604 1.00 55.28 106 PRO A N 1
ATOM 851 C CA . PRO A 1 106 ? -10.668 -9.833 13.182 1.00 55.28 106 PRO A CA 1
ATOM 852 C C . PRO A 1 106 ? -9.980 -10.485 11.975 1.00 55.28 106 PRO A C 1
ATOM 854 O O . PRO A 1 106 ? -9.619 -9.822 11.008 1.00 55.28 106 PRO A O 1
ATOM 857 N N . ALA A 1 107 ? -9.785 -11.806 12.048 1.00 46.47 107 ALA A N 1
ATOM 858 C CA . ALA A 1 107 ? -8.896 -12.576 11.177 1.00 46.47 107 ALA A CA 1
ATOM 859 C C . ALA A 1 107 ? -9.118 -12.325 9.671 1.00 46.47 107 ALA A C 1
ATOM 861 O O . ALA A 1 107 ? -10.186 -12.634 9.125 1.00 46.47 107 ALA A O 1
ATOM 862 N N . GLY A 1 108 ? -8.110 -11.774 8.986 1.00 61.00 108 GLY A N 1
ATOM 863 C CA . GLY A 1 108 ? -8.018 -11.724 7.523 1.00 61.00 108 GLY A CA 1
ATOM 864 C C . GLY A 1 108 ? -7.181 -10.570 6.969 1.00 61.00 108 GLY A C 1
ATOM 865 O O . GLY A 1 108 ? -6.582 -9.804 7.712 1.00 61.00 108 GLY A O 1
ATOM 866 N N . THR A 1 109 ? -7.110 -10.510 5.641 1.00 68.06 109 THR A N 1
ATOM 867 C CA . THR A 1 109 ? -6.353 -9.520 4.863 1.00 68.06 109 THR A CA 1
ATOM 868 C C . THR A 1 109 ? -6.970 -8.136 4.976 1.00 68.06 109 THR A C 1
ATOM 870 O O . THR A 1 109 ? -8.191 -8.008 4.885 1.00 68.06 109 THR A O 1
ATOM 873 N N . TYR A 1 110 ? -6.130 -7.118 5.136 1.00 79.50 110 TYR A N 1
ATOM 874 C CA . TYR A 1 110 ? -6.550 -5.724 5.038 1.00 79.50 110 TYR A CA 1
ATOM 875 C C . TYR A 1 110 ? -6.792 -5.350 3.589 1.00 79.50 110 TYR A C 1
ATOM 877 O O . TYR A 1 110 ? -6.015 -5.736 2.716 1.00 79.50 110 TYR A O 1
ATOM 885 N N . ASP A 1 111 ? -7.855 -4.585 3.371 1.00 79.12 111 ASP A N 1
ATOM 886 C CA . ASP A 1 111 ? -8.221 -4.098 2.046 1.00 79.12 111 ASP A CA 1
ATOM 887 C C . ASP A 1 111 ? -7.331 -2.909 1.671 1.00 79.12 111 ASP A C 1
ATOM 889 O O . ASP A 1 111 ? -6.936 -2.762 0.5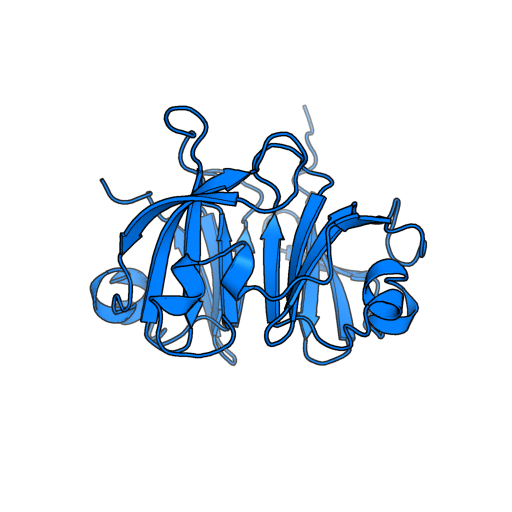20 1.00 79.12 111 ASP A O 1
ATOM 893 N N . VAL A 1 112 ? -6.980 -2.071 2.658 1.00 84.06 112 VAL A N 1
ATOM 894 C CA . VAL A 1 112 ? -6.124 -0.897 2.459 1.00 84.06 112 VAL A CA 1
ATOM 895 C C . VAL A 1 112 ? -5.296 -0.580 3.694 1.00 84.06 112 VAL A C 1
ATOM 897 O O . VAL A 1 112 ? -5.750 -0.704 4.828 1.00 84.06 112 VAL A O 1
ATOM 900 N N . THR A 1 113 ? -4.090 -0.073 3.468 1.00 85.25 113 THR A N 1
ATOM 901 C CA . THR A 1 113 ? -3.203 0.482 4.483 1.00 85.25 113 THR A CA 1
ATOM 902 C C . THR A 1 113 ? -2.846 1.917 4.128 1.00 85.25 113 THR A C 1
ATOM 904 O O . THR A 1 113 ? -2.579 2.235 2.971 1.00 85.25 113 THR A O 1
ATOM 907 N N . LEU A 1 114 ? -2.818 2.784 5.132 1.00 85.19 114 LEU A N 1
ATOM 908 C CA . LEU A 1 114 ? -2.551 4.208 4.997 1.00 85.19 114 LEU A CA 1
ATOM 909 C C . LEU A 1 114 ? -1.506 4.627 6.023 1.00 85.19 114 LEU A C 1
ATOM 911 O O . LEU A 1 114 ? -1.689 4.426 7.224 1.00 85.19 114 LEU A O 1
ATOM 915 N N . LEU A 1 115 ? -0.421 5.237 5.551 1.00 84.25 115 LEU A N 1
ATOM 916 C CA . LEU A 1 115 ? 0.563 5.860 6.425 1.00 84.25 115 LEU A CA 1
ATOM 917 C C . LEU A 1 115 ? 0.031 7.219 6.889 1.00 84.25 115 LEU A C 1
ATOM 919 O O . LEU A 1 115 ? -0.409 8.038 6.082 1.00 84.25 115 LEU A O 1
ATOM 923 N N . SER A 1 116 ? 0.065 7.458 8.196 1.00 83.75 116 SER A N 1
ATOM 924 C CA . SER A 1 116 ? -0.358 8.726 8.771 1.00 83.75 116 SER A CA 1
ATOM 925 C C . SER A 1 116 ? 0.604 9.848 8.365 1.00 83.75 116 SER A C 1
ATOM 927 O O . SER A 1 116 ? 1.819 9.679 8.474 1.00 83.75 116 SER A O 1
ATOM 929 N N . PRO A 1 117 ? 0.090 11.024 7.972 1.00 78.38 117 PRO A N 1
ATOM 930 C CA . PRO A 1 117 ? 0.897 12.192 7.639 1.00 78.38 117 PRO A CA 1
ATOM 931 C C . PRO A 1 117 ? 1.389 12.935 8.891 1.00 78.38 117 PRO A C 1
ATOM 933 O O . PRO A 1 117 ? 2.064 13.958 8.771 1.00 78.38 117 PRO A O 1
ATOM 936 N N . ALA A 1 118 ? 1.028 12.470 10.097 1.00 79.00 118 ALA A N 1
ATOM 937 C CA . ALA A 1 118 ? 1.535 13.040 11.340 1.00 79.00 118 ALA A CA 1
ATOM 938 C C . ALA A 1 118 ? 3.062 12.978 11.374 1.00 79.00 118 ALA A C 1
ATOM 940 O O . ALA A 1 118 ? 3.665 11.968 11.006 1.00 79.00 118 ALA A O 1
ATOM 941 N N . SER A 1 119 ? 3.684 14.022 11.921 1.00 81.19 119 SER A N 1
ATOM 942 C CA . SER A 1 119 ? 5.092 13.944 12.294 1.00 81.19 119 SER A CA 1
ATOM 943 C C . SER A 1 119 ? 5.312 12.760 13.241 1.00 81.19 119 SER A C 1
ATOM 945 O O . SER A 1 119 ? 4.539 12.597 14.192 1.00 81.19 119 SER A O 1
ATOM 947 N N . PRO A 1 120 ? 6.368 11.957 13.031 1.00 87.06 120 PRO A N 1
ATOM 948 C CA . PRO A 1 120 ? 6.643 10.835 13.906 1.00 87.06 120 PRO A CA 1
ATOM 949 C C . PRO A 1 120 ? 6.926 11.313 15.328 1.00 87.06 120 PRO A C 1
ATOM 951 O O . PRO A 1 120 ? 7.591 12.330 15.540 1.00 87.06 120 PRO A O 1
ATOM 954 N N . THR A 1 121 ? 6.477 10.538 16.311 1.00 86.12 121 THR A N 1
ATOM 955 C CA . THR A 1 121 ? 6.770 10.784 17.727 1.00 86.12 121 THR A CA 1
ATOM 956 C C . THR A 1 121 ? 7.772 9.746 18.201 1.00 86.12 121 THR A C 1
ATOM 958 O O . THR A 1 121 ? 7.497 8.554 18.159 1.00 86.12 121 THR A O 1
ATOM 961 N N . ASN A 1 122 ? 8.962 10.181 18.626 1.00 87.69 122 ASN A N 1
ATOM 962 C CA . ASN A 1 122 ? 10.041 9.294 19.086 1.00 87.69 122 ASN A CA 1
ATOM 963 C C . ASN A 1 122 ? 10.401 8.163 18.097 1.00 87.69 122 ASN A C 1
ATOM 965 O O . ASN A 1 122 ? 10.759 7.066 18.513 1.00 87.69 122 ASN A O 1
ATOM 969 N N . GLY A 1 123 ? 10.305 8.429 16.790 1.00 87.25 123 GLY A N 1
ATOM 970 C CA . GLY A 1 123 ? 10.593 7.444 15.742 1.00 87.25 123 GLY A CA 1
ATOM 971 C C . GLY A 1 123 ? 9.429 6.512 15.392 1.00 87.25 123 GLY A C 1
ATOM 972 O O . GLY A 1 123 ? 9.608 5.656 14.533 1.00 87.25 123 GLY A O 1
ATOM 973 N N . PHE A 1 124 ? 8.257 6.696 16.006 1.00 90.81 124 PHE A N 1
ATOM 974 C CA . PHE A 1 124 ? 7.034 5.970 15.671 1.00 90.81 124 PHE A CA 1
ATOM 975 C C . PHE A 1 124 ? 6.153 6.770 14.709 1.00 90.81 124 PHE A C 1
ATOM 977 O O . PHE A 1 124 ? 5.959 7.976 14.884 1.00 90.81 124 PHE A O 1
ATOM 984 N N . TYR A 1 125 ? 5.600 6.074 13.723 1.00 91.44 125 TYR A N 1
ATOM 985 C CA . TYR A 1 125 ? 4.746 6.570 12.651 1.00 91.44 125 TYR A CA 1
ATOM 986 C C . TYR A 1 125 ? 3.354 5.976 12.804 1.00 91.44 125 TYR A C 1
ATOM 988 O O . TYR A 1 125 ? 3.222 4.787 13.076 1.00 91.44 125 TYR A O 1
ATOM 996 N N . GLY A 1 126 ? 2.314 6.783 12.617 1.00 90.44 126 GLY A N 1
ATOM 997 C CA . GLY A 1 126 ? 0.947 6.269 12.614 1.00 90.44 126 GLY A CA 1
ATOM 998 C C . GLY A 1 126 ? 0.646 5.491 11.336 1.00 90.44 126 GLY A C 1
ATOM 999 O O . GLY A 1 126 ? 1.089 5.882 10.257 1.00 90.44 126 GLY A O 1
ATOM 1000 N N . ALA A 1 127 ? -0.147 4.435 11.441 1.00 90.12 127 ALA A N 1
ATOM 1001 C CA . ALA A 1 127 ? -0.727 3.728 10.310 1.00 90.12 127 ALA A CA 1
ATOM 1002 C C . ALA A 1 127 ? -2.193 3.388 10.585 1.00 90.12 127 ALA A C 1
ATOM 1004 O O . ALA A 1 127 ? -2.594 3.193 11.732 1.00 90.12 127 ALA A O 1
ATOM 1005 N N . TYR A 1 128 ? -2.974 3.310 9.510 1.00 88.81 128 TYR A N 1
ATOM 1006 C CA . TYR A 1 128 ? -4.368 2.882 9.516 1.00 88.81 128 TYR A CA 1
ATOM 1007 C C . TYR A 1 128 ? -4.534 1.720 8.555 1.00 88.81 128 TYR A C 1
ATOM 1009 O O . TYR A 1 128 ? -4.098 1.787 7.407 1.00 88.81 128 TYR A O 1
ATOM 1017 N N . PHE A 1 129 ? -5.127 0.645 9.038 1.00 89.50 129 PHE A N 1
ATOM 1018 C CA . PHE A 1 129 ? -5.359 -0.586 8.307 1.00 89.50 129 PHE A CA 1
ATOM 1019 C C . PHE A 1 129 ? -6.873 -0.786 8.239 1.00 89.50 129 PHE A C 1
ATOM 1021 O O . PHE A 1 129 ? -7.515 -0.979 9.268 1.00 89.50 129 PHE A O 1
ATOM 1028 N N . PHE A 1 130 ? -7.448 -0.681 7.047 1.00 87.56 130 PHE A N 1
ATOM 1029 C CA . PHE A 1 130 ? -8.889 -0.722 6.811 1.00 87.56 130 PHE A CA 1
ATOM 1030 C C . PHE A 1 130 ? -9.310 -2.099 6.320 1.00 87.56 130 PHE A C 1
ATOM 1032 O O . PHE A 1 130 ? -8.605 -2.733 5.524 1.00 87.56 130 PHE A O 1
ATOM 1039 N N . ARG A 1 131 ? -10.471 -2.556 6.789 1.00 86.19 131 ARG A N 1
ATOM 1040 C CA . ARG A 1 131 ? -11.076 -3.797 6.329 1.00 86.19 131 ARG A CA 1
ATOM 1041 C C . ARG A 1 131 ? -12.585 -3.786 6.519 1.00 86.19 131 ARG A C 1
ATOM 1043 O O . ARG A 1 131 ? -13.075 -3.698 7.643 1.00 86.19 131 ARG A O 1
ATOM 1050 N N . GLY A 1 132 ? -13.328 -3.984 5.433 1.00 86.06 132 GLY A N 1
ATOM 1051 C CA . GLY A 1 132 ? -14.787 -3.922 5.491 1.00 86.06 132 GLY A CA 1
ATOM 1052 C C . GLY A 1 132 ? -15.247 -2.604 6.121 1.00 86.06 132 GLY A C 1
ATOM 1053 O O . GLY A 1 132 ? -14.866 -1.542 5.642 1.00 86.06 132 GLY A O 1
ATOM 1054 N N . THR A 1 133 ? -16.041 -2.681 7.189 1.00 87.38 133 THR A N 1
ATOM 1055 C CA . THR A 1 133 ? -16.566 -1.512 7.919 1.00 87.38 133 THR A CA 1
ATOM 1056 C C . THR A 1 133 ? -15.696 -1.055 9.083 1.00 87.38 133 THR A C 1
ATOM 1058 O O . THR A 1 133 ? -16.034 -0.079 9.747 1.00 87.38 133 THR A O 1
ATOM 1061 N N . GLU A 1 134 ? -14.590 -1.746 9.339 1.00 88.12 134 GLU A N 1
ATOM 1062 C CA . GLU A 1 134 ? -13.725 -1.498 10.484 1.00 88.12 134 GLU A CA 1
ATOM 1063 C C . GLU A 1 134 ? -12.348 -1.007 10.033 1.00 88.12 134 GLU A C 1
ATOM 1065 O O . GLU A 1 134 ? -11.894 -1.219 8.902 1.00 88.12 134 GLU A O 1
ATOM 1070 N N . TYR A 1 135 ? -11.639 -0.371 10.954 1.00 87.62 135 TYR A N 1
ATOM 1071 C CA . TYR A 1 135 ? -10.235 -0.057 10.796 1.00 87.62 135 TYR A CA 1
ATOM 1072 C C . TYR A 1 135 ? -9.464 -0.354 12.080 1.00 87.62 135 TYR A C 1
ATOM 1074 O O . TYR A 1 135 ? -10.006 -0.525 13.172 1.00 87.62 135 TYR A O 1
ATOM 1082 N N . THR A 1 136 ? -8.155 -0.473 11.926 1.00 88.25 136 THR A N 1
ATOM 1083 C CA . THR A 1 136 ? -7.199 -0.564 13.020 1.00 88.25 136 THR A CA 1
ATOM 1084 C C . THR A 1 136 ? -6.194 0.559 12.855 1.00 88.25 136 THR A C 1
ATOM 1086 O O . THR A 1 136 ? -5.552 0.652 11.809 1.00 88.25 136 THR A O 1
ATOM 1089 N N . SER A 1 137 ? -6.056 1.420 13.859 1.00 88.50 137 SER A N 1
ATOM 1090 C CA . SER A 1 137 ? -4.981 2.410 13.905 1.00 88.50 137 SER A CA 1
ATOM 1091 C C . SER A 1 137 ? -3.937 2.000 14.927 1.00 88.50 137 SER A C 1
ATOM 1093 O O . SER A 1 137 ? -4.252 1.405 15.955 1.00 88.50 137 SER A O 1
ATOM 1095 N N . PHE A 1 138 ? -2.678 2.276 14.622 1.00 88.94 138 PHE A N 1
ATOM 1096 C CA . PHE A 1 138 ? -1.567 1.998 15.521 1.00 88.94 138 PHE A CA 1
ATOM 1097 C C . PHE A 1 138 ? -0.377 2.880 15.173 1.00 88.94 138 PHE A C 1
ATOM 1099 O O . PHE A 1 138 ? -0.343 3.514 14.114 1.00 88.94 138 PHE A O 1
ATOM 1106 N N . VAL A 1 139 ? 0.619 2.907 16.054 1.00 90.88 139 VAL A N 1
ATOM 1107 C CA . VAL A 1 139 ? 1.904 3.545 15.766 1.00 90.88 139 VAL A CA 1
ATOM 1108 C C . VAL A 1 139 ? 3.012 2.501 15.712 1.00 90.88 139 VAL A C 1
ATOM 1110 O O . VAL A 1 139 ? 3.070 1.593 16.540 1.00 90.88 139 VAL A O 1
ATOM 1113 N N . PHE A 1 140 ? 3.903 2.616 14.733 1.00 92.56 140 PHE A N 1
ATOM 1114 C CA . PHE A 1 140 ? 4.967 1.647 14.497 1.00 92.56 140 PHE A CA 1
ATOM 1115 C C . PHE A 1 140 ? 6.295 2.303 14.132 1.00 92.56 140 PHE A C 1
ATOM 1117 O O . PHE A 1 140 ? 6.341 3.416 13.618 1.00 92.56 140 PHE A O 1
ATOM 1124 N N . ALA A 1 141 ? 7.383 1.588 14.368 1.00 93.69 141 ALA A N 1
ATOM 1125 C CA . ALA A 1 141 ? 8.719 1.919 13.915 1.00 93.69 141 ALA A CA 1
ATOM 1126 C C . ALA A 1 141 ? 9.296 0.694 13.188 1.00 93.69 141 ALA A C 1
ATOM 1128 O O . ALA A 1 141 ? 9.266 -0.401 13.758 1.00 93.69 141 ALA A O 1
ATOM 1129 N N . PRO A 1 142 ? 9.823 0.841 11.959 1.00 94.25 142 PRO A N 1
ATOM 1130 C CA . PRO A 1 142 ? 10.626 -0.207 11.340 1.00 94.25 142 PRO A CA 1
ATOM 1131 C C . PRO A 1 142 ? 11.798 -0.593 12.242 1.00 94.25 142 PRO A C 1
ATOM 1133 O O . PRO A 1 142 ? 12.422 0.274 12.867 1.00 94.25 142 PRO A O 1
ATOM 1136 N N . ASN A 1 143 ? 12.105 -1.887 12.310 1.00 93.31 143 ASN A N 1
ATOM 1137 C CA . ASN A 1 143 ? 13.298 -2.351 13.010 1.00 93.31 143 ASN A CA 1
ATOM 1138 C C . ASN A 1 143 ? 14.563 -1.857 12.286 1.00 93.31 143 ASN A C 1
ATOM 1140 O O . ASN A 1 143 ? 14.538 -1.544 11.100 1.00 93.31 143 ASN A O 1
ATOM 1144 N N . ALA A 1 144 ? 15.689 -1.751 12.997 1.00 90.62 144 ALA A N 1
ATOM 1145 C CA . ALA A 1 144 ? 16.902 -1.113 12.463 1.00 90.62 144 ALA A CA 1
ATOM 1146 C C . ALA A 1 144 ? 17.512 -1.823 11.234 1.00 90.62 144 ALA A C 1
ATOM 1148 O O . ALA A 1 144 ? 18.313 -1.227 10.514 1.00 90.62 144 ALA A O 1
ATOM 1149 N N . ASP A 1 145 ? 17.171 -3.090 11.025 1.00 92.56 145 ASP A N 1
ATOM 1150 C CA . ASP A 1 145 ? 17.561 -3.936 9.898 1.00 92.56 145 ASP A CA 1
ATOM 1151 C C . ASP A 1 145 ? 16.439 -4.116 8.859 1.00 92.56 145 ASP A C 1
ATOM 1153 O O . ASP A 1 145 ? 16.589 -4.919 7.939 1.00 92.56 145 ASP A O 1
ATOM 1157 N N . ASP A 1 146 ? 15.338 -3.372 9.004 1.00 92.19 146 ASP A N 1
ATOM 1158 C CA . ASP A 1 146 ? 14.098 -3.470 8.229 1.00 92.19 146 ASP A CA 1
ATOM 1159 C C . ASP A 1 146 ? 13.405 -4.852 8.292 1.00 92.19 146 ASP A C 1
ATOM 1161 O O . ASP A 1 146 ? 12.505 -5.143 7.496 1.00 92.19 146 ASP A O 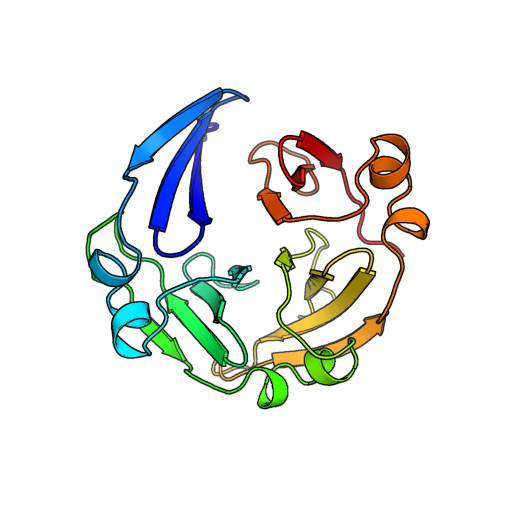1
ATOM 1165 N N . GLN A 1 147 ? 13.786 -5.700 9.256 1.00 92.75 147 GLN A N 1
ATOM 1166 C CA . GLN A 1 147 ? 13.160 -7.002 9.492 1.00 92.75 147 GLN A CA 1
ATOM 1167 C C . GLN A 1 147 ? 12.043 -6.851 10.520 1.00 92.75 147 GLN A C 1
ATOM 1169 O O . GLN A 1 147 ? 12.259 -6.917 11.730 1.00 92.75 147 GLN A O 1
ATOM 1174 N N . GLY A 1 148 ? 10.847 -6.576 10.009 1.00 90.19 148 GLY A N 1
ATOM 1175 C CA . GLY A 1 148 ? 9.647 -6.370 10.812 1.00 90.19 148 GLY A CA 1
ATOM 1176 C C . GLY A 1 148 ? 9.550 -4.986 11.450 1.00 90.19 148 GLY A C 1
ATOM 1177 O O . GLY A 1 148 ? 10.246 -4.037 11.069 1.00 90.19 148 GLY A O 1
ATOM 1178 N N . ILE A 1 149 ? 8.627 -4.859 12.403 1.00 92.94 149 ILE A N 1
ATOM 1179 C CA . ILE A 1 149 ? 8.326 -3.596 13.076 1.00 92.94 149 ILE A CA 1
ATOM 1180 C C . ILE A 1 149 ? 8.278 -3.772 14.594 1.00 92.94 149 ILE A C 1
ATOM 1182 O O . ILE A 1 149 ? 7.997 -4.844 15.124 1.00 92.94 149 ILE A O 1
ATOM 1186 N N . THR A 1 150 ? 8.490 -2.672 15.304 1.00 91.94 150 THR A N 1
ATOM 1187 C CA . THR A 1 150 ? 8.017 -2.502 16.677 1.00 91.94 150 THR A CA 1
ATOM 1188 C C . THR A 1 150 ? 6.772 -1.629 16.636 1.00 91.94 150 THR A C 1
ATOM 1190 O O . THR A 1 150 ? 6.765 -0.615 15.944 1.00 91.94 150 THR A O 1
ATOM 1193 N N . TYR A 1 151 ? 5.727 -1.980 17.381 1.00 88.31 151 TYR A N 1
ATOM 1194 C CA . TYR A 1 151 ? 4.516 -1.164 17.483 1.00 88.31 151 TYR A CA 1
ATOM 1195 C C . TYR A 1 151 ? 4.191 -0.834 18.937 1.00 88.31 151 TYR A C 1
ATOM 1197 O O . TYR A 1 151 ? 4.632 -1.511 19.868 1.00 88.31 151 TYR A O 1
ATOM 1205 N N . SER A 1 152 ? 3.426 0.231 19.123 1.00 80.81 152 SER A N 1
ATOM 1206 C CA . SER A 1 152 ? 2.739 0.536 20.374 1.00 80.81 152 SER A CA 1
ATOM 1207 C C . SER A 1 152 ? 1.295 0.918 20.077 1.00 80.81 152 SER A C 1
ATOM 1209 O O . SER A 1 152 ? 0.942 1.018 18.908 1.00 80.81 152 SER A O 1
ATOM 1211 N N . GLU A 1 153 ? 0.503 1.124 21.137 1.00 74.81 153 GLU A N 1
ATOM 1212 C CA . GLU A 1 153 ? -0.866 1.670 21.133 1.00 74.81 153 GLU A CA 1
ATOM 1213 C C . GLU A 1 153 ? -1.671 1.375 19.868 1.00 74.81 153 GLU A C 1
ATOM 1215 O O . GLU A 1 153 ? -1.539 2.062 18.857 1.00 74.81 153 GLU A O 1
ATOM 1220 N N . ALA A 1 154 ? -2.550 0.384 19.954 1.00 81.94 154 ALA A N 1
ATOM 1221 C CA . ALA A 1 154 ? -3.473 0.101 18.881 1.00 81.94 154 ALA A CA 1
ATOM 1222 C C . ALA A 1 154 ? -4.921 0.336 19.289 1.00 81.94 154 ALA A C 1
ATOM 1224 O O . ALA A 1 154 ? -5.343 0.010 20.400 1.00 81.94 154 ALA A O 1
ATOM 1225 N N . HIS A 1 155 ? -5.680 0.871 18.344 1.00 82.25 155 HIS A N 1
ATOM 1226 C CA . HIS A 1 155 ? -7.123 0.939 18.390 1.00 82.25 155 HIS A CA 1
ATOM 1227 C C . HIS A 1 155 ? -7.666 -0.022 17.334 1.00 82.25 155 HIS A C 1
ATOM 1229 O O . HIS A 1 155 ? -7.595 0.262 16.140 1.00 82.25 155 HIS A O 1
ATOM 1235 N N . THR A 1 156 ? -8.114 -1.199 17.771 1.00 83.25 156 THR A N 1
ATOM 1236 C CA . THR A 1 156 ? -8.554 -2.303 16.906 1.00 83.25 156 THR A CA 1
ATOM 1237 C C . THR A 1 156 ? -10.075 -2.406 16.864 1.00 83.25 156 THR A C 1
ATOM 1239 O O . THR A 1 156 ? -10.748 -2.093 17.846 1.00 83.25 156 THR A O 1
ATOM 1242 N N . GLY A 1 157 ? -10.609 -2.875 15.730 1.00 76.62 157 GLY A N 1
ATOM 1243 C CA . GLY A 1 157 ? -12.051 -3.099 15.548 1.00 76.62 157 GLY A CA 1
ATOM 1244 C C . GLY A 1 157 ? -12.878 -1.818 15.656 1.00 76.62 157 GLY A C 1
ATOM 1245 O O . GLY A 1 157 ? -13.991 -1.846 16.170 1.00 76.62 157 GLY A O 1
ATOM 1246 N N . ALA A 1 158 ? -12.293 -0.689 15.259 1.00 82.81 158 ALA A N 1
ATOM 1247 C CA . ALA A 1 158 ? -12.940 0.608 15.312 1.00 82.81 158 ALA A CA 1
ATOM 1248 C C . ALA A 1 158 ? -13.827 0.791 14.082 1.00 82.81 158 ALA A C 1
ATOM 1250 O O . ALA A 1 158 ? -13.391 0.518 12.962 1.00 82.81 158 ALA A O 1
ATOM 1251 N N . ASP A 1 159 ? -15.055 1.256 14.276 1.00 86.94 159 ASP A N 1
ATOM 1252 C CA . ASP A 1 159 ? -16.006 1.407 13.181 1.00 86.94 159 ASP A CA 1
ATOM 1253 C C . ASP A 1 159 ? -15.686 2.657 12.345 1.00 86.94 159 ASP A C 1
ATOM 1255 O O . ASP A 1 159 ? -15.540 3.772 12.862 1.00 86.94 159 ASP A O 1
ATOM 1259 N N . ILE A 1 160 ? -15.596 2.480 11.022 1.00 85.06 160 ILE A N 1
ATOM 1260 C CA . ILE A 1 160 ? -15.344 3.581 10.081 1.00 85.06 160 ILE A CA 1
ATOM 1261 C C . ILE A 1 160 ? -16.466 4.619 10.174 1.00 85.06 160 ILE A C 1
ATOM 1263 O O . ILE A 1 160 ? -16.192 5.816 10.166 1.00 85.06 160 ILE A O 1
ATOM 1267 N N . ASP A 1 161 ? -17.719 4.182 10.292 1.00 84.00 161 ASP A N 1
ATOM 1268 C CA . ASP A 1 161 ? -18.874 5.083 10.316 1.00 84.00 161 ASP A CA 1
ATOM 1269 C C . ASP A 1 161 ? -18.906 6.006 11.550 1.00 84.00 161 ASP A C 1
ATOM 1271 O O . ASP A 1 161 ? -19.417 7.128 11.498 1.00 84.00 161 ASP A O 1
ATOM 1275 N N . THR A 1 162 ? -18.293 5.559 12.644 1.00 83.75 162 THR A N 1
ATOM 1276 C CA . THR A 1 162 ? -18.261 6.262 13.921 1.00 83.75 162 THR A CA 1
ATOM 1277 C C . THR A 1 162 ? -17.119 7.270 13.957 1.00 83.75 162 THR A C 1
ATOM 1279 O O . THR A 1 162 ? -17.343 8.447 14.255 1.00 83.75 162 THR A O 1
ATOM 1282 N N . ASP A 1 163 ? -15.909 6.844 13.591 1.00 84.81 163 ASP A N 1
ATOM 1283 C CA . ASP A 1 163 ? -14.710 7.674 13.746 1.00 84.81 163 ASP A CA 1
ATOM 1284 C C . ASP A 1 163 ? -14.389 8.512 12.504 1.00 84.81 163 ASP A C 1
ATOM 1286 O O . ASP A 1 163 ? -13.785 9.584 12.601 1.00 84.81 163 ASP A O 1
ATOM 1290 N N . TRP A 1 164 ? -14.834 8.069 11.327 1.00 85.44 164 TRP A N 1
ATOM 1291 C CA . TRP A 1 164 ? -14.671 8.776 10.061 1.00 85.44 164 TRP A CA 1
ATOM 1292 C C . TRP A 1 164 ? -16.010 9.351 9.605 1.00 85.44 164 TRP A C 1
ATOM 1294 O O . TRP A 1 164 ? -16.507 9.050 8.523 1.00 85.44 164 TRP A O 1
ATOM 1304 N N . THR A 1 165 ? -16.594 10.241 10.412 1.00 84.38 165 THR A N 1
ATOM 1305 C CA . THR A 1 165 ? -17.945 10.789 10.179 1.00 84.38 165 THR A CA 1
ATOM 1306 C C . THR A 1 165 ? -18.132 11.408 8.783 1.00 84.38 165 THR A C 1
ATOM 1308 O O . THR A 1 165 ? -19.232 11.402 8.238 1.00 84.38 165 THR A O 1
ATOM 1311 N N . SER A 1 166 ? -17.074 11.956 8.172 1.00 85.25 166 SER A N 1
ATOM 1312 C CA . SER A 1 166 ? -17.137 12.484 6.801 1.00 85.25 166 SER A CA 1
ATOM 1313 C C . SER A 1 166 ? -17.298 11.392 5.738 1.00 85.25 166 SER A C 1
ATOM 1315 O O . SER A 1 166 ? -17.943 11.641 4.720 1.00 85.25 166 SER A O 1
ATOM 1317 N N . LEU A 1 167 ? -16.749 10.196 5.971 1.00 85.25 167 LEU A N 1
ATOM 1318 C CA . LEU A 1 167 ? -16.938 9.023 5.119 1.00 85.25 167 LEU A CA 1
ATOM 1319 C C . LEU A 1 167 ? -18.366 8.485 5.250 1.00 85.25 167 LEU A C 1
ATOM 1321 O O . LEU A 1 167 ? -19.017 8.289 4.223 1.00 85.25 167 LEU A O 1
ATOM 1325 N N . ASP A 1 168 ? -18.886 8.367 6.476 1.00 85.38 168 ASP A N 1
ATOM 1326 C CA . ASP A 1 168 ? -20.282 7.966 6.729 1.00 85.38 168 ASP A CA 1
ATOM 1327 C C . ASP A 1 168 ? -21.278 8.896 6.022 1.00 85.38 168 ASP A C 1
ATOM 1329 O O . ASP A 1 168 ? -22.112 8.463 5.226 1.00 85.38 168 ASP A O 1
ATOM 1333 N N . GLN A 1 169 ? -21.124 10.210 6.208 1.00 84.88 169 GLN A N 1
ATOM 1334 C CA . GLN A 1 169 ? -21.978 11.209 5.556 1.00 84.88 169 GLN A CA 1
ATOM 1335 C C . GLN A 1 169 ? -21.914 11.151 4.024 1.00 84.88 169 GLN A C 1
ATOM 1337 O O . GLN A 1 169 ? -22.887 11.501 3.351 1.00 84.88 169 GLN A O 1
ATOM 1342 N N . ALA A 1 170 ? -20.777 10.730 3.470 1.00 84.50 170 ALA A N 1
ATOM 1343 C CA . ALA A 1 170 ? -20.588 10.540 2.038 1.00 84.50 170 ALA A CA 1
ATOM 1344 C C . ALA A 1 170 ? -21.060 9.155 1.541 1.00 84.50 170 ALA A C 1
ATOM 1346 O O . ALA A 1 170 ? -21.057 8.916 0.332 1.00 84.50 170 ALA A O 1
ATOM 1347 N N . GLY A 1 171 ? -21.514 8.275 2.440 1.00 84.75 171 GLY A N 1
ATOM 1348 C CA . GLY A 1 171 ? -22.037 6.942 2.139 1.00 84.75 171 GLY A CA 1
ATOM 1349 C C . GLY A 1 171 ? -20.971 5.852 2.005 1.00 84.75 171 GLY A C 1
ATOM 1350 O O . GLY A 1 171 ? -21.271 4.779 1.482 1.00 84.75 171 GLY A O 1
ATOM 1351 N N . PHE A 1 172 ? -19.738 6.109 2.450 1.00 84.31 172 PHE A N 1
ATOM 1352 C CA . PHE A 1 172 ? -18.651 5.133 2.436 1.00 84.31 172 PHE A CA 1
ATOM 1353 C C . PHE A 1 172 ? -18.741 4.242 3.673 1.00 84.31 172 PHE A C 1
ATOM 1355 O O . PHE A 1 172 ? -18.382 4.656 4.770 1.00 84.31 172 PHE A O 1
ATOM 1362 N N . ALA A 1 173 ? -19.190 3.002 3.478 1.00 83.69 173 ALA A N 1
ATOM 1363 C CA . ALA A 1 173 ? -19.183 1.983 4.528 1.00 83.69 173 ALA A CA 1
ATOM 1364 C C . ALA A 1 173 ? -17.862 1.196 4.587 1.00 83.69 173 ALA A C 1
ATOM 1366 O O . ALA A 1 173 ? -17.592 0.550 5.586 1.00 83.69 173 ALA A O 1
ATOM 1367 N N . SER A 1 174 ? -17.054 1.221 3.523 1.00 85.56 174 SER A N 1
ATOM 1368 C CA . SER A 1 174 ? -15.759 0.537 3.437 1.00 85.56 174 SER A CA 1
ATOM 1369 C C . SER A 1 174 ? -14.789 1.306 2.551 1.00 85.56 174 SER A C 1
ATOM 1371 O O . SER A 1 174 ? -15.199 2.215 1.822 1.00 85.56 174 SER A O 1
ATOM 1373 N N . ILE A 1 175 ? -13.513 0.922 2.578 1.00 85.69 175 ILE A N 1
ATOM 1374 C CA . ILE A 1 175 ? -12.453 1.522 1.766 1.00 85.69 175 ILE A CA 1
ATOM 1375 C C . ILE A 1 175 ? -11.711 0.420 1.002 1.00 85.69 175 ILE A C 1
ATOM 1377 O O . ILE A 1 175 ? -11.148 -0.476 1.620 1.00 85.69 175 ILE A O 1
ATOM 1381 N N . ASP A 1 176 ? -11.686 0.524 -0.328 1.00 83.81 176 ASP A N 1
ATOM 1382 C CA . ASP A 1 176 ? -11.015 -0.419 -1.238 1.00 83.81 176 ASP A CA 1
ATOM 1383 C C . ASP A 1 176 ? -9.660 0.107 -1.733 1.00 83.81 176 ASP A C 1
ATOM 1385 O O . ASP A 1 176 ? -8.821 -0.656 -2.207 1.00 83.81 176 ASP A O 1
ATOM 1389 N N . MET A 1 177 ? -9.450 1.429 -1.696 1.00 83.19 177 MET A N 1
ATOM 1390 C CA . MET A 1 177 ? -8.167 2.048 -2.031 1.00 83.19 177 MET A CA 1
ATOM 1391 C C . MET A 1 177 ? -8.024 3.422 -1.389 1.00 83.19 177 MET A C 1
ATOM 1393 O O . MET A 1 177 ? -8.999 4.170 -1.292 1.00 83.19 177 MET A O 1
ATOM 1397 N N . VAL A 1 178 ? -6.789 3.784 -1.044 1.00 82.75 178 VAL A N 1
ATOM 1398 C CA . VAL A 1 178 ? -6.420 5.154 -0.691 1.00 82.75 178 VAL A CA 1
ATOM 1399 C C . VAL A 1 178 ? -5.263 5.606 -1.577 1.00 82.75 178 VAL A C 1
ATOM 1401 O O . VAL A 1 178 ? -4.254 4.915 -1.690 1.00 82.75 178 VAL A O 1
ATOM 1404 N N . ILE A 1 179 ? -5.416 6.768 -2.208 1.00 78.38 179 ILE A N 1
ATOM 1405 C CA . ILE A 1 179 ? -4.391 7.410 -3.031 1.00 78.38 179 ILE A CA 1
ATOM 1406 C C . ILE A 1 179 ? -4.045 8.760 -2.390 1.00 78.38 179 ILE A C 1
ATOM 1408 O O . ILE A 1 179 ? -4.920 9.629 -2.330 1.00 78.38 179 ILE A O 1
ATOM 1412 N N . PRO A 1 180 ? -2.807 8.974 -1.912 1.00 70.81 180 PRO A N 1
ATOM 1413 C CA . PRO A 1 180 ? -2.378 10.273 -1.397 1.00 70.81 180 PRO A CA 1
ATOM 1414 C C . PRO A 1 180 ? -2.558 11.377 -2.448 1.00 70.81 180 PRO A C 1
ATOM 1416 O O . PRO A 1 180 ? -2.313 11.154 -3.634 1.00 70.81 180 PRO A O 1
ATOM 1419 N N . ILE A 1 181 ? -3.010 12.566 -2.034 1.00 68.88 181 ILE A N 1
ATOM 1420 C CA . ILE A 1 181 ? -3.106 13.721 -2.935 1.00 68.88 181 ILE A CA 1
ATOM 1421 C C . ILE A 1 181 ? -1.768 14.483 -2.901 1.00 68.88 181 ILE A C 1
ATOM 1423 O O . ILE A 1 181 ? -1.379 14.947 -1.827 1.00 68.88 181 ILE A O 1
ATOM 1427 N N . PRO A 1 182 ? -1.107 14.696 -4.058 1.00 55.38 182 PRO A N 1
ATOM 1428 C CA . PRO A 1 182 ? 0.251 15.260 -4.132 1.00 55.38 182 PRO A CA 1
ATOM 1429 C C . PRO A 1 182 ? 0.362 16.704 -3.636 1.00 55.38 182 PRO A C 1
ATOM 1431 O O . PRO A 1 182 ? 1.436 17.204 -3.301 1.00 55.38 182 PRO A O 1
ATOM 1434 N N . VAL A 1 183 ? -0.763 17.421 -3.641 1.00 54.38 183 VAL A N 1
ATOM 1435 C CA . VAL A 1 183 ? -0.830 18.845 -3.338 1.00 54.38 183 VAL A CA 1
ATOM 1436 C C . VAL A 1 183 ? -1.501 19.068 -1.989 1.00 54.38 183 VAL A C 1
ATOM 1438 O O . VAL A 1 183 ? -2.682 18.792 -1.794 1.00 54.38 183 VAL A O 1
ATOM 1441 N N . SER A 1 184 ? -0.665 19.573 -1.080 1.00 51.19 184 SER A N 1
ATOM 1442 C CA . SER A 1 184 ? -0.925 20.058 0.275 1.00 51.19 184 SER A CA 1
ATOM 1443 C C . SER A 1 184 ? -2.386 20.412 0.621 1.00 51.19 184 SER A C 1
ATOM 1445 O O . SER A 1 184 ? -3.062 21.085 -0.164 1.00 51.19 184 SER A O 1
ATOM 1447 N N . PRO A 1 185 ? -2.824 20.129 1.863 1.00 53.66 185 PRO A N 1
ATOM 1448 C CA . PRO A 1 185 ? -2.036 19.508 2.934 1.00 53.66 185 PRO A CA 1
ATOM 1449 C C . PRO A 1 185 ? -1.755 18.023 2.680 1.00 53.66 185 PRO A C 1
ATOM 1451 O O . PRO A 1 185 ? -2.571 17.337 2.076 1.00 53.66 185 PRO A O 1
ATOM 1454 N N . ALA A 1 186 ? -0.617 17.527 3.192 1.00 60.56 186 ALA A N 1
ATOM 1455 C CA . ALA A 1 186 ? -0.159 16.122 3.135 1.00 60.56 186 ALA A CA 1
ATOM 1456 C C . ALA A 1 186 ? -1.149 15.102 3.744 1.00 60.56 186 ALA A C 1
ATOM 1458 O O . ALA A 1 186 ? -0.895 13.908 3.798 1.00 60.56 186 ALA A O 1
ATOM 1459 N N . ASN A 1 187 ? -2.286 15.606 4.208 1.00 69.06 187 ASN A N 1
ATOM 1460 C CA . ASN A 1 187 ? -3.370 14.923 4.875 1.00 69.06 187 ASN A CA 1
ATOM 1461 C C . ASN A 1 187 ? -4.555 14.671 3.944 1.00 69.06 187 ASN A C 1
ATOM 1463 O O . ASN A 1 187 ? -5.602 14.220 4.401 1.00 69.06 187 ASN A O 1
ATOM 1467 N N . ASN A 1 188 ? -4.417 15.024 2.668 1.00 75.38 188 ASN A N 1
ATOM 1468 C CA . ASN A 1 188 ? -5.439 14.814 1.669 1.00 75.38 188 ASN A CA 1
ATOM 1469 C C . ASN A 1 188 ? -5.226 13.466 0.981 1.00 75.38 188 ASN A C 1
ATOM 1471 O O . ASN A 1 188 ? -4.114 13.120 0.579 1.00 75.38 188 ASN A O 1
ATOM 1475 N N . SER A 1 189 ? -6.290 12.692 0.822 1.00 79.50 189 SER A N 1
ATOM 1476 C CA . SER A 1 189 ? -6.245 11.429 0.089 1.00 79.50 189 SER A CA 1
ATOM 1477 C C . SER A 1 189 ? -7.551 11.195 -0.655 1.00 79.50 189 SER A C 1
ATOM 1479 O O . SER A 1 189 ? -8.621 11.554 -0.171 1.00 79.50 189 SER A O 1
ATOM 1481 N N . TRP A 1 190 ? -7.472 10.595 -1.836 1.00 82.69 190 TRP A N 1
ATOM 1482 C CA . TRP A 1 190 ? -8.632 10.015 -2.495 1.00 82.69 190 TRP A CA 1
ATOM 1483 C C . TRP A 1 190 ? -8.912 8.648 -1.885 1.00 82.69 190 TRP A C 1
ATOM 1485 O O . TRP A 1 190 ? -8.030 7.797 -1.842 1.00 82.69 190 TRP A O 1
ATOM 1495 N N . VAL A 1 191 ? -10.141 8.445 -1.436 1.00 85.56 191 VAL A N 1
ATOM 1496 C CA . VAL A 1 191 ? -10.678 7.168 -0.971 1.00 85.56 191 VAL A CA 1
ATOM 1497 C C . VAL A 1 191 ? -11.558 6.611 -2.075 1.00 85.56 191 VAL A C 1
ATOM 1499 O O . VAL A 1 191 ? -12.360 7.348 -2.650 1.00 85.56 191 VAL A O 1
ATOM 1502 N N . ILE A 1 192 ? -11.419 5.323 -2.368 1.00 83.62 192 ILE A N 1
ATOM 1503 C CA . ILE A 1 192 ? -12.232 4.606 -3.353 1.00 83.62 192 ILE A CA 1
ATOM 1504 C C . ILE A 1 192 ? -12.970 3.481 -2.630 1.00 83.62 192 ILE A C 1
ATOM 1506 O O . ILE A 1 192 ? -12.375 2.778 -1.818 1.00 83.62 192 ILE A O 1
ATOM 1510 N N . SER A 1 193 ? -14.257 3.319 -2.929 1.00 85.81 193 SER A N 1
ATOM 1511 C CA . SER A 1 193 ? -15.101 2.228 -2.438 1.00 85.81 193 SER A CA 1
ATOM 1512 C C . SER A 1 193 ? -16.095 1.832 -3.525 1.00 85.81 193 SER A C 1
ATOM 1514 O O . SER A 1 193 ? -16.951 2.619 -3.945 1.00 85.81 193 SER A O 1
ATOM 1516 N N . GLY A 1 194 ? -15.933 0.629 -4.066 1.00 83.25 194 GLY A N 1
ATOM 1517 C CA . GLY A 1 194 ? -16.664 0.140 -5.222 1.00 83.25 194 GLY A CA 1
ATOM 1518 C C . GLY A 1 194 ? -16.586 1.116 -6.410 1.00 83.25 194 GLY A C 1
ATOM 1519 O O . GLY A 1 194 ? -15.494 1.408 -6.900 1.00 83.25 194 GLY A O 1
ATOM 1520 N N . PRO A 1 195 ? -17.728 1.599 -6.937 1.00 82.75 195 PRO A N 1
ATOM 1521 C CA . PRO A 1 195 ? -17.755 2.550 -8.047 1.00 82.75 195 PRO A CA 1
ATOM 1522 C C . PRO A 1 195 ? -17.615 4.020 -7.612 1.00 82.75 195 PRO A C 1
ATOM 1524 O O . PRO A 1 195 ? -17.694 4.906 -8.464 1.00 82.75 195 PRO A O 1
ATOM 1527 N N . GLN A 1 196 ? -17.486 4.300 -6.314 1.00 85.56 196 GLN A N 1
ATOM 1528 C CA . GLN A 1 196 ? -17.468 5.651 -5.758 1.00 85.56 196 GLN A CA 1
ATOM 1529 C C . GLN A 1 196 ? -16.059 6.037 -5.312 1.00 85.56 196 GLN A C 1
ATOM 1531 O O . GLN A 1 196 ? -15.266 5.195 -4.896 1.00 85.56 196 GLN A O 1
ATOM 1536 N N . TYR A 1 197 ? -15.758 7.331 -5.384 1.00 86.44 197 TYR A N 1
ATOM 1537 C CA . TYR A 1 197 ? -14.538 7.899 -4.828 1.00 86.44 197 TYR A CA 1
ATOM 1538 C C . TYR A 1 197 ? -14.821 9.266 -4.201 1.00 86.44 197 TYR A C 1
ATOM 1540 O O . TYR A 1 197 ? -15.763 9.958 -4.595 1.00 86.44 197 TYR A O 1
ATOM 1548 N N . GLY A 1 198 ? -14.021 9.647 -3.210 1.00 80.38 198 GLY A N 1
ATOM 1549 C CA . GLY A 1 198 ? -14.141 10.914 -2.494 1.00 80.38 198 GLY A CA 1
ATOM 1550 C C . GLY A 1 198 ? -12.785 11.390 -1.990 1.00 80.38 198 GLY A C 1
ATOM 1551 O O . GLY A 1 198 ? -11.901 10.579 -1.737 1.00 80.38 198 GLY A O 1
ATOM 1552 N N . ALA A 1 199 ? -12.595 12.703 -1.873 1.00 82.56 199 ALA A N 1
ATOM 1553 C CA . ALA A 1 199 ? -11.405 13.256 -1.234 1.00 82.56 199 ALA A CA 1
ATOM 1554 C C . ALA A 1 199 ? -11.667 13.406 0.265 1.00 82.56 199 ALA A C 1
ATOM 1556 O O . ALA A 1 199 ? -12.659 14.019 0.663 1.00 82.56 199 ALA A O 1
ATOM 1557 N N . ILE A 1 200 ? -10.760 12.889 1.083 1.00 79.19 200 ILE A N 1
ATOM 1558 C CA . ILE A 1 200 ? -10.730 13.132 2.521 1.00 79.19 200 ILE A CA 1
ATOM 1559 C C . ILE A 1 200 ? -9.554 14.032 2.861 1.00 79.19 200 ILE A C 1
ATOM 1561 O O . ILE A 1 200 ? -8.496 13.938 2.245 1.00 79.19 200 ILE A O 1
ATOM 1565 N N . GLN A 1 201 ? -9.744 14.863 3.879 1.00 79.00 201 GLN A N 1
ATOM 1566 C CA . GLN A 1 201 ? -8.659 15.454 4.643 1.00 79.00 201 GLN A CA 1
ATOM 1567 C C . GLN A 1 201 ? -8.728 14.854 6.042 1.00 79.00 201 GLN A C 1
ATOM 1569 O O . GLN A 1 201 ? -9.760 14.984 6.700 1.00 79.00 201 GLN A O 1
ATOM 1574 N N . PHE A 1 202 ? -7.658 14.214 6.507 1.00 72.50 202 PHE A N 1
ATOM 1575 C CA . PHE A 1 202 ? -7.659 13.565 7.815 1.00 72.50 202 PHE A CA 1
ATOM 1576 C C . PHE A 1 202 ? -6.566 14.122 8.722 1.00 72.50 202 PHE A C 1
ATOM 1578 O O . PHE A 1 202 ? -5.397 14.224 8.357 1.00 72.50 202 PHE A O 1
ATOM 1585 N N . ALA A 1 203 ? -6.952 14.543 9.921 1.00 66.06 203 ALA A N 1
ATOM 1586 C CA . ALA A 1 203 ? -5.994 14.840 10.971 1.00 66.06 203 ALA A CA 1
ATOM 1587 C C . ALA A 1 203 ? -5.758 13.544 11.756 1.00 66.06 203 ALA A C 1
ATOM 1589 O O . ALA A 1 203 ? -6.740 12.885 12.100 1.00 66.06 203 ALA A O 1
ATOM 1590 N N . PRO A 1 204 ? -4.504 13.169 12.049 1.00 58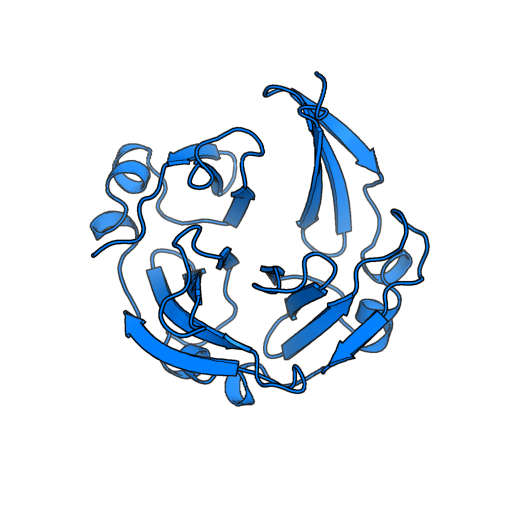.44 204 PRO A N 1
ATOM 1591 C CA . PRO A 1 204 ? -4.255 12.125 13.027 1.00 58.44 204 PRO A CA 1
ATOM 1592 C C . PRO A 1 204 ? -4.938 12.545 14.333 1.00 58.44 204 PRO A C 1
ATOM 1594 O O . PRO A 1 204 ? -4.663 13.632 14.845 1.00 58.44 204 PRO A O 1
ATOM 1597 N N . GLY A 1 205 ? -5.901 11.739 14.786 1.00 52.28 205 GLY A N 1
ATOM 1598 C CA . GLY A 1 205 ? -6.640 11.986 16.022 1.00 52.28 205 GLY A CA 1
ATOM 1599 C C . GLY A 1 205 ? -5.677 12.103 17.202 1.00 52.28 205 GLY A C 1
ATOM 1600 O O . GLY A 1 205 ? -4.707 11.348 17.279 1.00 52.28 205 GLY A O 1
ATOM 1601 N N . GLY A 1 206 ? -5.914 13.101 18.054 1.00 35.00 206 GLY A N 1
ATOM 1602 C CA . GLY A 1 206 ? -5.247 13.249 19.349 1.00 35.00 206 GLY A CA 1
ATOM 1603 C C . GLY A 1 206 ? -5.950 12.486 20.458 1.00 35.00 206 GLY A C 1
ATOM 1604 O O . GLY A 1 206 ? -7.054 11.957 20.206 1.00 35.00 206 GLY A O 1
#

Sequence (206 aa):
NTTSDSEQVYVFKGTQYILIEIVSHTDSLVYGPKTIVDDWVSLRHVGFTTIDSILPHPTNINRTYVFSRQHYVLIEFPSYPGAGDDVLVYGPEETVFDWPITQESPAGTYDVTLLSPASPTNGFYGAYFFRGTEYTSFVFAPNADDQGITYSEAHTGADIDTDWTSLDQAGFASIDMVIPIPVSPANNSWVISGPQYGAIQFAPGG

Secondary structure (DSSP, 8-state):
----SEEEEEEEETTEEEEEEEETTEEEEEEEEEEHHHH-HHHHHTT----SEEEE-TT-TTEEEEEETTEEEEEEPPSSTT----EEEEEEEEHHHH-THHHHSSSS--SEEEE--SPPBTTBEEEEEEETTEEEEEEEEE-TTSSSEEEEEEEEEEEHHHH-HHHHHTT-S--SEEEE-SSSSTTEEEEEETTEEEEEE-PPP-

Organism: NCBI:txid670580

pLDDT: mean 85.11, std 12.41, range [34.25, 97.75]

Radius of gyration: 16.54 Å; chains: 1; bounding box: 40×44×39 Å

Foldseek 3Di:
DDPFLWDWDWDFDQQFIWIWIAHPNDIDTPGDRDGCLQQAVLCVVQVNRGFQEKAAAPPDNQWIWTDDKQFIWIWGHDPDGSNNPIGTLDDRDGCCVQVVVQVVAPDIGFLYKDWAPDDADPQWTWMWTWDQQFIKIWIWHQDPSNHGIDTDDMDYRHGCVVPVVVCVVVVNSGFNDWAQNSDDPSQWIWTDDDPDIDIDRDDDDD